Protein AF-A0A061S3Y1-F1 (afdb_monomer)

Foldseek 3Di:
DVLLVQLVVLADFQVRLFHDQVSLQRSLVSLVVLQVVVVPDPPDDLLSNLSSVLSNQQGDPGDPGSHPLVSLVSSLVSLVVSCVVVVVPDLVSLLVNLRSLQSNQQDPQGGDQADPVLFGDPSLLSSLVSLVVQQVVDPPPAGDLSSLLSLQVSQLPGQLPDPDRGRHLVSSQVSLVSLCVRCPPPLLLVSLQSSLSSCVSNVVNVVNVVSLVSSLVSCVVCVVVVHHRPDPPVSDPPCVVVPPPDDDDPPDDDDDPDPPDCVPVDPDDPDPDDPDDDDDDDDDDDDDDDDDDDDDDDDDDDDDDDDDDDDDDDDDDDDDDDDDDDDDD

Mean predicted aligned error: 14.97 Å

Radius of gyration: 25.42 Å; Cα contacts (8 Å, |Δi|>4): 369; chains: 1; bounding box: 79×67×62 Å

Solvent-accessible surface area (backbone atoms only — not comparable to full-atom values): 19715 Å² total; per-residue (Å²): 100,73,39,38,52,52,16,55,72,43,42,57,44,90,92,44,56,63,38,59,58,72,38,39,47,52,12,32,54,25,11,46,51,26,37,56,53,54,76,75,46,84,90,68,49,72,65,62,48,37,57,29,53,20,49,46,39,42,40,56,94,74,63,89,52,47,63,57,59,72,24,38,51,50,21,29,52,40,32,50,59,41,30,56,76,48,75,67,66,52,52,70,51,37,41,53,30,23,50,34,39,51,52,71,36,50,57,101,91,43,77,58,50,52,42,98,86,63,33,44,30,72,50,45,50,54,21,48,54,37,29,51,53,38,53,75,61,38,61,95,85,42,63,49,64,69,34,28,54,50,43,26,66,66,6,42,84,32,52,40,84,36,78,55,98,38,40,8,9,46,62,12,47,60,29,28,51,48,43,67,70,70,42,70,92,57,76,45,30,62,63,44,22,50,34,21,56,23,26,51,53,56,69,40,50,71,61,16,51,54,25,20,52,52,13,46,53,33,33,51,54,31,47,75,71,76,43,85,51,93,40,76,74,74,36,47,72,70,70,74,81,72,59,82,79,64,81,92,86,78,94,78,85,77,84,75,77,70,85,75,58,74,86,74,60,70,76,81,70,90,82,83,74,83,82,84,76,81,79,82,83,79,76,90,78,83,92,83,90,85,88,78,87,81,85,87,85,90,87,89,87,82,79,88,79,84,81,79,86,78,84,78,83,84,80,83,82,81,82,84,82,81,79,84,84,85,78,90,129

Structure (mmCIF, N/CA/C/O backbone):
data_AF-A0A061S3Y1-F1
#
_entry.id   AF-A0A061S3Y1-F1
#
loop_
_atom_site.group_PDB
_atom_site.id
_atom_site.type_symbol
_atom_site.label_atom_id
_atom_site.label_alt_id
_atom_site.label_comp_id
_atom_site.label_asym_id
_atom_site.label_entity_id
_atom_site.label_seq_id
_atom_site.pdbx_PDB_ins_code
_atom_site.Cartn_x
_atom_site.Cartn_y
_atom_site.Cartn_z
_atom_site.occupancy
_atom_site.B_iso_or_equiv
_atom_site.auth_seq_id
_atom_site.auth_comp_id
_atom_site.auth_asym_id
_atom_site.auth_atom_id
_atom_site.pdbx_PDB_model_num
ATOM 1 N N . MET A 1 1 ? -15.200 5.833 9.788 1.00 95.88 1 MET A N 1
ATOM 2 C CA . MET A 1 1 ? -14.610 5.525 8.467 1.00 95.88 1 MET A CA 1
ATOM 3 C C . MET A 1 1 ? -14.322 6.748 7.596 1.00 95.88 1 MET A C 1
ATOM 5 O O . MET A 1 1 ? -13.193 6.847 7.150 1.00 95.88 1 MET A O 1
ATOM 9 N N . CYS A 1 2 ? -15.218 7.726 7.394 1.00 97.38 2 CYS A N 1
ATOM 10 C CA . CYS A 1 2 ? -14.884 8.905 6.558 1.00 97.38 2 CYS A CA 1
ATOM 11 C C . CYS A 1 2 ? -13.619 9.655 7.026 1.00 97.38 2 CYS A C 1
ATOM 13 O O . CYS A 1 2 ? -12.712 9.898 6.238 1.00 97.38 2 CYS A O 1
ATOM 15 N N . TYR A 1 3 ? -13.508 9.930 8.331 1.00 98.38 3 TYR A N 1
ATOM 16 C CA . TYR A 1 3 ? -12.294 10.509 8.921 1.00 98.38 3 TYR A CA 1
ATOM 17 C C . TYR A 1 3 ? -11.055 9.612 8.787 1.00 98.38 3 TYR A C 1
ATOM 19 O O . TYR A 1 3 ? -9.954 10.117 8.604 1.00 98.38 3 TYR A O 1
ATOM 27 N N . TRP A 1 4 ? -11.226 8.288 8.822 1.00 98.38 4 TRP A N 1
ATOM 28 C CA . TRP A 1 4 ? -10.138 7.343 8.557 1.00 98.38 4 TRP A CA 1
ATOM 29 C C . TRP A 1 4 ? -9.650 7.458 7.106 1.00 98.38 4 TRP A C 1
ATOM 31 O O . TRP A 1 4 ? -8.448 7.520 6.876 1.00 98.38 4 TRP A O 1
ATOM 41 N N . GLY A 1 5 ? -10.566 7.592 6.139 1.00 97.88 5 GLY A N 1
ATOM 42 C CA . GLY A 1 5 ? -10.224 7.788 4.727 1.00 97.88 5 GLY A CA 1
ATOM 43 C C . GLY A 1 5 ? -9.492 9.108 4.478 1.00 97.88 5 GLY A C 1
ATOM 44 O O . GLY A 1 5 ? -8.492 9.130 3.767 1.00 97.88 5 GLY A O 1
ATOM 45 N N . LEU A 1 6 ? -9.923 10.196 5.131 1.00 97.88 6 LEU A N 1
ATOM 46 C CA . LEU A 1 6 ? -9.188 11.467 5.116 1.00 97.88 6 LEU A CA 1
ATOM 47 C C . LEU A 1 6 ? -7.784 11.305 5.708 1.00 97.88 6 LEU A C 1
ATOM 49 O O . LEU A 1 6 ? -6.814 11.777 5.125 1.00 97.88 6 LEU A O 1
ATOM 53 N N . ALA A 1 7 ? -7.661 10.619 6.845 1.00 97.88 7 ALA A N 1
ATOM 54 C CA . ALA A 1 7 ? -6.364 10.359 7.450 1.00 97.88 7 ALA A CA 1
ATOM 55 C C . ALA A 1 7 ? -5.446 9.565 6.509 1.00 97.88 7 ALA A C 1
ATOM 57 O O . ALA A 1 7 ? -4.285 9.929 6.361 1.00 97.88 7 ALA A O 1
ATOM 58 N N . TYR A 1 8 ? -5.959 8.528 5.844 1.00 96.50 8 TYR A N 1
ATOM 59 C CA . TYR A 1 8 ? -5.204 7.727 4.880 1.00 96.50 8 TYR A CA 1
ATOM 60 C C . TYR A 1 8 ? -4.745 8.564 3.672 1.00 96.50 8 TYR A C 1
ATOM 62 O O . TYR A 1 8 ? -3.561 8.568 3.349 1.00 96.50 8 TYR A O 1
ATOM 70 N N . ALA A 1 9 ? -5.644 9.341 3.055 1.00 94.06 9 ALA A N 1
ATOM 71 C CA . ALA A 1 9 ? -5.358 10.113 1.840 1.00 94.06 9 ALA A CA 1
ATOM 72 C C . ALA A 1 9 ? -4.275 11.196 2.018 1.00 94.06 9 ALA A C 1
ATOM 74 O O . ALA A 1 9 ? -3.529 11.5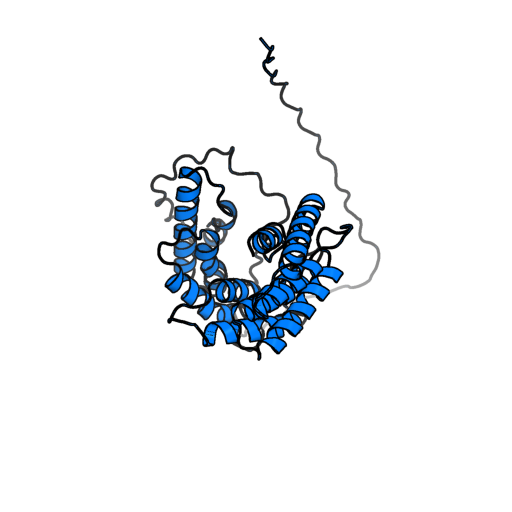00 1.085 1.00 94.06 9 ALA A O 1
ATOM 75 N N . TRP A 1 10 ? -4.179 11.787 3.212 1.00 94.31 10 TRP A N 1
ATOM 76 C CA . TRP A 1 10 ? -3.159 12.794 3.530 1.00 94.31 10 TRP A CA 1
ATOM 77 C C . TRP A 1 10 ? -1.825 12.190 3.989 1.00 94.31 10 TRP A C 1
ATOM 79 O O . TRP A 1 10 ? -0.798 12.874 3.959 1.00 94.31 10 TRP A O 1
ATOM 89 N N . GLY A 1 11 ? -1.822 10.915 4.383 1.00 91.50 11 GLY A N 1
ATOM 90 C CA . GLY A 1 11 ? -0.621 10.184 4.762 1.00 91.50 11 GLY A CA 1
ATOM 91 C C . GLY A 1 11 ? 0.286 9.857 3.578 1.00 91.50 11 GLY A C 1
ATOM 92 O O . GLY A 1 11 ? -0.118 9.963 2.416 1.00 91.50 11 GLY A O 1
ATOM 93 N N . PRO A 1 12 ? 1.538 9.463 3.840 1.00 88.62 12 PRO A N 1
ATOM 94 C CA . PRO A 1 12 ? 2.392 8.954 2.785 1.00 88.62 12 PRO A CA 1
ATOM 95 C C . PRO A 1 12 ? 2.003 7.549 2.383 1.00 88.62 12 PRO A C 1
ATOM 97 O O . PRO A 1 12 ? 1.531 6.751 3.189 1.00 88.62 12 PRO A O 1
ATOM 100 N N . PHE A 1 13 ? 2.292 7.270 1.127 1.00 88.12 13 PHE A N 1
ATOM 101 C CA . PHE A 1 13 ? 2.111 5.997 0.458 1.00 88.12 13 PHE A CA 1
ATOM 102 C C . PHE A 1 13 ? 3.286 5.803 -0.502 1.00 88.12 13 PHE A C 1
ATOM 104 O O . PHE A 1 13 ? 4.079 6.728 -0.697 1.00 88.12 13 PHE A O 1
ATOM 111 N N . LEU A 1 14 ? 3.358 4.637 -1.138 1.00 87.69 14 LEU A N 1
ATOM 112 C CA . LEU A 1 14 ? 4.487 4.201 -1.963 1.00 87.69 14 LEU A CA 1
ATOM 113 C C . LEU A 1 14 ? 5.029 5.256 -2.942 1.00 87.69 14 LEU A C 1
ATOM 115 O O . LEU A 1 14 ? 6.234 5.435 -3.077 1.00 87.69 14 LEU A O 1
ATOM 119 N N . ASN A 1 15 ? 4.153 6.030 -3.580 1.00 84.06 15 ASN A N 1
ATOM 120 C CA . ASN A 1 15 ? 4.591 7.012 -4.571 1.00 84.06 15 ASN A CA 1
ATOM 121 C C . ASN A 1 15 ? 4.806 8.431 -4.020 1.00 84.06 15 ASN A C 1
ATOM 123 O O . ASN A 1 15 ? 5.299 9.312 -4.724 1.00 84.06 15 ASN A O 1
ATOM 127 N N . ALA A 1 16 ? 4.447 8.666 -2.759 1.00 86.81 16 ALA A N 1
ATOM 128 C CA . ALA A 1 16 ? 4.640 9.930 -2.059 1.00 86.81 16 ALA A CA 1
ATOM 129 C C . ALA A 1 16 ? 5.014 9.669 -0.593 1.00 86.81 16 ALA A C 1
ATOM 131 O O . ALA A 1 16 ? 4.309 10.089 0.328 1.00 86.81 16 ALA A O 1
ATOM 132 N N . ALA A 1 17 ? 6.131 8.963 -0.396 1.00 86.44 17 ALA A N 1
ATOM 133 C CA . ALA A 1 17 ? 6.620 8.517 0.910 1.00 86.44 17 ALA A CA 1
ATOM 134 C C . ALA A 1 17 ? 6.907 9.666 1.892 1.00 86.44 17 ALA A C 1
ATOM 136 O O . ALA A 1 17 ? 6.822 9.501 3.107 1.00 86.44 17 ALA A O 1
ATOM 137 N N . ARG A 1 18 ? 7.241 10.842 1.352 1.00 89.06 18 ARG A N 1
ATOM 138 C CA . ARG A 1 18 ? 7.552 12.055 2.107 1.00 89.06 18 ARG A CA 1
ATOM 139 C C . ARG A 1 18 ? 6.349 12.983 2.119 1.00 89.06 18 ARG A C 1
ATOM 141 O O . ARG A 1 18 ? 5.839 13.347 1.055 1.00 89.06 18 ARG A O 1
ATOM 148 N N . LYS A 1 19 ? 5.935 13.427 3.306 1.00 90.50 19 LYS A N 1
ATOM 149 C CA . LYS A 1 19 ? 4.854 14.409 3.462 1.00 90.50 19 LYS A CA 1
ATOM 150 C C . LYS A 1 19 ? 5.316 15.627 4.262 1.00 90.50 19 LYS A C 1
ATOM 152 O O . LYS A 1 19 ? 5.984 15.474 5.282 1.00 90.50 19 LYS A O 1
ATOM 157 N N . PRO A 1 20 ? 4.949 16.852 3.842 1.00 93.44 20 PRO A N 1
ATOM 158 C CA . PRO A 1 20 ? 5.170 18.049 4.645 1.00 93.44 20 PRO A CA 1
ATOM 159 C C . PRO A 1 20 ? 4.552 17.923 6.043 1.00 93.44 20 PRO A C 1
ATOM 161 O O . PRO A 1 20 ? 3.468 17.359 6.192 1.00 93.44 20 PRO A O 1
ATOM 164 N N . LYS A 1 21 ? 5.168 18.560 7.050 1.00 94.81 21 LYS A N 1
ATOM 165 C CA . LYS A 1 21 ? 4.657 18.590 8.438 1.00 94.81 21 LYS A CA 1
ATOM 166 C C . LYS A 1 21 ? 3.161 18.929 8.515 1.00 94.81 21 LYS A C 1
ATOM 168 O O . LYS A 1 21 ? 2.424 18.278 9.246 1.00 94.81 21 LYS A O 1
ATOM 173 N N . LYS A 1 22 ? 2.698 19.915 7.736 1.00 95.69 22 LYS A N 1
ATOM 174 C CA . LYS A 1 22 ? 1.281 20.322 7.703 1.00 95.69 22 LYS A CA 1
ATOM 175 C C . LYS A 1 22 ? 0.326 19.190 7.289 1.00 95.69 22 LYS A C 1
ATOM 177 O O . LYS A 1 22 ? -0.760 19.090 7.853 1.00 95.69 22 LYS A O 1
ATOM 182 N N . ASP A 1 23 ? 0.740 18.334 6.359 1.00 95.44 23 ASP A N 1
ATOM 183 C CA . ASP A 1 23 ? -0.085 17.252 5.819 1.00 95.44 23 ASP A CA 1
ATOM 184 C C . ASP A 1 23 ? -0.142 16.102 6.830 1.00 95.44 23 ASP A C 1
ATOM 186 O O . ASP A 1 23 ? -1.219 15.582 7.111 1.00 95.44 23 ASP A O 1
ATOM 190 N N . LEU A 1 24 ? 0.991 15.788 7.474 1.00 95.69 24 LEU A N 1
ATOM 191 C CA . LEU A 1 24 ? 1.063 14.814 8.570 1.00 95.69 24 LEU A CA 1
ATOM 192 C C . LEU A 1 24 ? 0.194 15.228 9.769 1.00 95.69 24 LEU A C 1
ATOM 194 O O . LEU A 1 24 ? -0.531 14.403 10.322 1.00 95.69 24 LEU A O 1
ATOM 198 N N . LEU A 1 25 ? 0.206 16.513 10.142 1.00 96.75 25 LEU A N 1
ATOM 199 C CA . LEU A 1 25 ? -0.658 17.042 11.204 1.00 96.75 25 LEU A CA 1
ATOM 200 C C . LEU A 1 25 ? -2.145 16.965 10.828 1.00 96.75 25 LEU A C 1
ATOM 202 O O . LEU A 1 25 ? -2.982 16.623 11.668 1.00 96.75 25 LEU A O 1
ATOM 206 N N . TYR A 1 26 ? -2.490 17.247 9.568 1.00 97.50 26 TYR A N 1
ATOM 207 C CA . TYR A 1 26 ? -3.863 17.109 9.085 1.00 97.50 26 TYR A CA 1
ATOM 208 C C . TYR A 1 26 ? -4.315 15.642 9.088 1.00 97.50 26 TYR A C 1
ATOM 210 O O . TYR A 1 26 ? -5.415 15.334 9.556 1.00 97.50 26 TYR A O 1
ATOM 218 N N . ALA A 1 27 ? -3.457 14.723 8.642 1.00 97.44 27 ALA A N 1
ATOM 219 C CA . ALA A 1 27 ? -3.713 13.289 8.685 1.00 97.44 27 ALA A CA 1
ATOM 220 C C . ALA A 1 27 ? 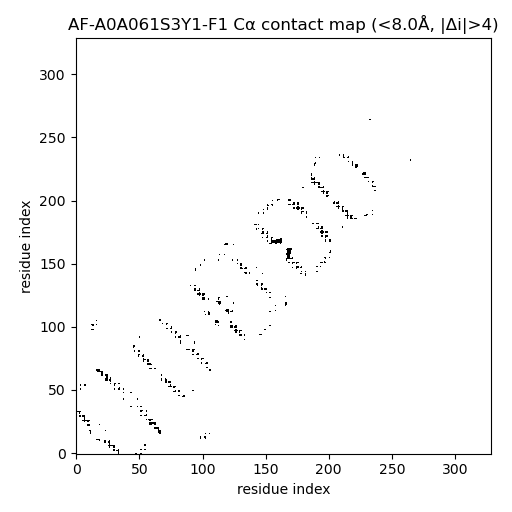-3.934 12.803 10.128 1.00 97.44 27 ALA A C 1
ATOM 222 O O . ALA A 1 27 ? -4.953 12.168 10.414 1.00 97.44 27 ALA A O 1
ATOM 223 N N . ARG A 1 28 ? -3.064 13.208 11.068 1.00 97.88 28 ARG A N 1
ATOM 224 C CA . ARG A 1 28 ? -3.210 12.913 12.502 1.00 97.88 28 ARG A CA 1
ATOM 225 C C . ARG A 1 28 ? -4.531 13.417 13.065 1.00 97.88 28 ARG A C 1
ATOM 227 O O . ARG A 1 28 ? -5.232 12.655 13.725 1.00 97.88 28 ARG A O 1
ATOM 234 N N 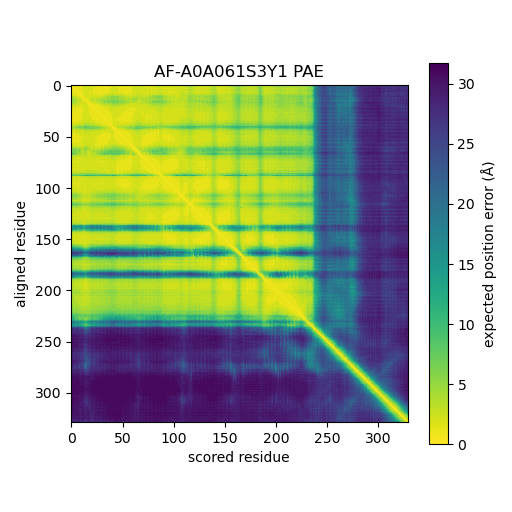. LYS A 1 29 ? -4.894 14.678 12.807 1.00 98.38 29 LYS A N 1
ATOM 235 C CA . LYS A 1 29 ? -6.156 15.260 13.293 1.00 98.38 29 LYS A CA 1
ATOM 236 C C . LYS A 1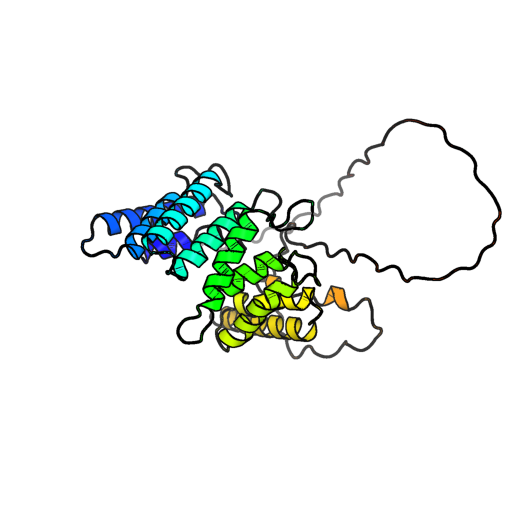 29 ? -7.351 14.387 12.899 1.00 98.38 29 LYS A C 1
ATOM 238 O O . LYS A 1 29 ? -8.204 14.095 13.734 1.00 98.38 29 LYS A O 1
ATOM 243 N N . ASN A 1 30 ? -7.397 13.947 11.643 1.00 98.62 30 ASN A N 1
ATOM 244 C CA . ASN A 1 30 ? -8.473 13.093 11.147 1.00 98.62 30 ASN A CA 1
ATOM 245 C C . ASN A 1 30 ? -8.407 11.670 11.732 1.00 98.62 30 ASN A C 1
ATOM 247 O O . ASN A 1 30 ? -9.446 11.116 12.088 1.00 98.62 30 ASN A O 1
ATOM 251 N N . ALA A 1 31 ? -7.211 11.102 11.918 1.00 98.50 31 ALA A N 1
ATOM 252 C CA . ALA A 1 31 ? -7.039 9.802 12.569 1.00 98.50 31 ALA A CA 1
ATOM 253 C C . ALA A 1 31 ? -7.560 9.816 14.017 1.00 98.50 31 ALA A C 1
ATOM 255 O O . ALA A 1 31 ? -8.312 8.932 14.428 1.00 98.50 31 ALA A O 1
ATOM 256 N N . MET A 1 32 ? -7.235 10.870 14.772 1.00 98.50 32 MET A N 1
ATOM 257 C CA . MET A 1 32 ? -7.708 11.054 16.145 1.00 98.50 32 MET A CA 1
ATOM 258 C C . MET A 1 32 ? -9.216 11.308 16.208 1.00 98.50 32 MET A C 1
ATOM 260 O O . MET A 1 32 ? -9.884 10.778 17.093 1.00 98.50 32 MET A O 1
ATOM 264 N N . GLN A 1 33 ? -9.781 12.040 15.241 1.00 98.56 33 GLN A N 1
ATOM 265 C CA . GLN A 1 33 ? -11.232 12.213 15.142 1.00 98.56 33 GLN A CA 1
ATOM 266 C C . GLN A 1 33 ? -11.947 10.884 14.862 1.00 98.56 33 GLN A C 1
ATOM 268 O O . GLN A 1 33 ? -12.984 10.603 15.463 1.00 98.56 33 GLN A O 1
ATOM 273 N N . ALA A 1 34 ? -11.395 10.041 13.983 1.00 98.44 34 ALA A N 1
ATOM 274 C CA . ALA A 1 34 ? -11.929 8.704 13.740 1.00 98.44 34 ALA A CA 1
ATOM 275 C C . ALA A 1 34 ? -11.918 7.863 15.026 1.00 98.44 34 ALA A C 1
ATOM 277 O O . ALA A 1 34 ? -12.934 7.250 15.353 1.00 98.44 34 ALA A O 1
ATOM 278 N N . LYS A 1 35 ? -10.808 7.897 15.777 1.00 98.44 35 LYS A N 1
ATOM 279 C CA . LYS A 1 35 ? -10.665 7.197 17.059 1.00 98.44 35 LYS A CA 1
ATOM 280 C C . LYS A 1 35 ? -11.666 7.675 18.103 1.00 98.44 35 LYS A C 1
ATOM 282 O O . LYS A 1 35 ? -12.350 6.857 18.703 1.00 98.44 35 LYS A O 1
ATOM 287 N N . TYR A 1 36 ? -11.824 8.985 18.264 1.00 98.19 36 TYR A N 1
ATOM 288 C CA . TYR A 1 36 ? -12.825 9.537 19.175 1.00 98.19 36 TYR A CA 1
ATOM 289 C C . TYR A 1 36 ? -14.238 9.030 18.847 1.00 98.19 36 TYR A C 1
ATOM 291 O O . TYR A 1 36 ? -14.961 8.586 19.737 1.00 98.19 36 TYR A O 1
ATOM 299 N N . LEU A 1 37 ? -14.627 9.042 17.570 1.00 97.31 37 LEU A N 1
ATOM 300 C CA . LEU A 1 37 ? -15.956 8.587 17.156 1.00 97.31 37 LEU A CA 1
ATOM 301 C C . LEU A 1 37 ? -16.155 7.084 17.368 1.00 97.31 37 LEU A C 1
ATOM 303 O O . LEU A 1 37 ? -17.236 6.675 17.782 1.00 97.31 37 LEU A O 1
ATOM 307 N N . VAL A 1 38 ? -15.134 6.266 17.094 1.00 96.50 38 VAL A N 1
ATOM 308 C CA . VAL A 1 38 ? -15.242 4.811 17.254 1.00 96.50 38 VAL A CA 1
ATOM 309 C C . VAL A 1 38 ? -15.336 4.409 18.726 1.00 96.50 38 VAL A C 1
ATOM 311 O O . VAL A 1 38 ? -16.111 3.522 19.062 1.00 96.50 38 VAL A O 1
ATOM 314 N N . SER A 1 39 ? -14.626 5.111 19.616 1.00 95.50 39 SER A N 1
ATOM 315 C CA . SER A 1 39 ? -14.665 4.869 21.064 1.00 95.50 39 SER A CA 1
ATOM 316 C C . SER A 1 39 ? -16.000 5.234 21.718 1.00 95.50 39 SER A C 1
ATOM 318 O O . SER A 1 39 ? -16.310 4.712 22.783 1.00 95.50 39 SER A O 1
ATOM 320 N N . ASN A 1 40 ? -16.792 6.113 21.099 1.00 94.81 40 ASN A N 1
ATOM 321 C CA . ASN A 1 40 ? -18.090 6.558 21.621 1.00 94.81 40 ASN A CA 1
ATOM 322 C C . ASN A 1 40 ? -19.287 5.891 20.922 1.00 94.81 40 ASN A C 1
ATOM 324 O O . ASN A 1 40 ? -20.431 6.292 21.136 1.00 94.81 40 ASN A O 1
ATOM 328 N N . ARG A 1 41 ? -19.044 4.894 20.065 1.00 94.62 41 ARG A N 1
ATOM 329 C CA . ARG A 1 41 ? -20.087 4.211 19.298 1.00 94.62 41 ARG A CA 1
ATOM 330 C C . ARG A 1 41 ? -20.236 2.766 19.759 1.00 94.62 41 ARG A C 1
ATOM 332 O O . ARG A 1 41 ? -19.257 2.046 19.911 1.00 94.62 41 ARG A O 1
ATOM 339 N N . THR A 1 42 ? -21.476 2.322 19.928 1.00 94.00 42 THR A N 1
ATOM 340 C CA . THR A 1 42 ? -21.802 0.911 20.163 1.00 94.00 42 THR A CA 1
ATOM 341 C C . THR A 1 42 ? -21.956 0.159 18.837 1.00 94.00 42 THR A C 1
ATOM 343 O O . THR A 1 42 ? -22.303 0.749 17.812 1.00 94.00 42 THR A O 1
ATOM 346 N N . GLY A 1 43 ? -21.688 -1.151 18.842 1.00 94.12 43 GLY A N 1
ATOM 347 C CA . GLY A 1 43 ? -21.872 -2.012 17.665 1.00 94.12 43 GLY A CA 1
ATOM 348 C C . GLY A 1 43 ? -20.830 -1.834 16.555 1.00 94.12 43 GLY A C 1
ATOM 349 O O . GLY A 1 43 ? -21.110 -2.162 15.407 1.00 94.12 43 GLY A O 1
ATOM 350 N N . VAL A 1 44 ? -19.649 -1.298 16.870 1.00 95.94 44 VAL A N 1
ATOM 351 C CA . VAL A 1 44 ? -18.530 -1.232 15.919 1.00 95.94 44 VAL A CA 1
ATOM 352 C C . VAL A 1 44 ? -17.940 -2.630 15.734 1.00 95.94 44 VAL A C 1
ATOM 354 O O . VAL A 1 44 ? -17.680 -3.325 16.716 1.00 95.94 44 VAL A O 1
ATOM 357 N N . SER A 1 45 ? -17.705 -3.033 14.485 1.00 96.00 45 SER A N 1
ATOM 358 C CA . SER A 1 45 ? -17.040 -4.306 14.190 1.00 96.00 45 SER A CA 1
ATOM 359 C C . SER A 1 45 ? -15.570 -4.319 14.640 1.00 96.00 45 SER A C 1
ATOM 361 O O . SER A 1 45 ? -14.915 -3.277 14.721 1.00 96.00 45 SER A O 1
ATOM 363 N N . VAL A 1 46 ? -15.015 -5.515 14.871 1.00 96.25 46 VAL A N 1
ATOM 364 C CA . VAL A 1 46 ? -13.584 -5.694 15.199 1.00 96.25 46 VAL A CA 1
ATOM 365 C C . VAL A 1 46 ? -12.692 -5.064 14.123 1.00 96.25 46 VAL A C 1
ATOM 367 O O . VAL A 1 46 ? -11.753 -4.343 14.456 1.00 96.25 46 VAL A O 1
ATOM 370 N N . LYS A 1 47 ? -13.038 -5.260 12.842 1.00 97.06 47 LYS A N 1
ATOM 371 C CA . LYS A 1 47 ? -12.326 -4.680 11.694 1.00 97.06 47 LYS A CA 1
ATOM 372 C C . LYS A 1 47 ? -12.331 -3.152 11.726 1.00 97.06 47 LYS A C 1
ATOM 374 O O . LYS A 1 47 ? -11.273 -2.539 11.642 1.00 97.06 47 LYS A O 1
ATOM 379 N N . GLU A 1 48 ? -13.499 -2.521 11.854 1.00 97.31 48 GLU A N 1
ATOM 380 C CA . GLU A 1 48 ? -13.594 -1.054 11.856 1.00 97.31 48 GLU A CA 1
ATOM 381 C C . GLU A 1 48 ? -12.862 -0.432 13.044 1.00 97.31 48 GLU A C 1
ATOM 383 O O . GLU A 1 48 ? -12.155 0.563 12.872 1.00 97.31 48 GLU A O 1
ATOM 388 N N . PHE A 1 49 ? -13.015 -1.012 14.239 1.00 97.62 49 PHE A N 1
ATOM 389 C CA . PHE A 1 49 ? -12.303 -0.542 15.421 1.00 97.62 49 PHE A CA 1
ATOM 390 C C . PHE A 1 49 ? -10.792 -0.668 15.229 1.00 97.62 49 PHE A C 1
ATOM 392 O O . PHE A 1 49 ? -10.074 0.308 15.433 1.00 97.62 49 PHE A O 1
ATOM 399 N N . GLY A 1 50 ? -10.324 -1.836 14.784 1.00 98.12 50 GLY A N 1
ATOM 400 C CA . GLY A 1 50 ? -8.912 -2.097 14.534 1.00 98.12 50 GLY A CA 1
ATOM 401 C C . GLY A 1 50 ? -8.309 -1.142 13.512 1.00 98.12 50 GLY A C 1
ATOM 402 O O . GLY A 1 50 ? -7.325 -0.480 13.810 1.00 98.12 50 GLY A O 1
ATOM 403 N N . LEU A 1 51 ? -8.938 -0.982 12.341 1.00 98.56 51 LEU A N 1
ATOM 404 C CA . LEU A 1 51 ? -8.453 -0.076 11.293 1.00 98.56 51 LEU A CA 1
ATOM 405 C C . LEU A 1 51 ? -8.322 1.369 11.790 1.00 98.56 51 LEU A C 1
ATOM 407 O O . LEU A 1 51 ? -7.367 2.070 11.438 1.00 98.56 51 LEU A O 1
ATOM 411 N N . VAL A 1 52 ? -9.285 1.827 12.593 1.00 98.56 52 VAL A N 1
ATOM 412 C CA . VAL A 1 52 ? -9.260 3.159 13.207 1.00 98.56 52 VAL A CA 1
ATOM 413 C C . VAL A 1 52 ? -8.179 3.264 14.280 1.00 98.56 52 VAL A C 1
ATOM 415 O O . VAL A 1 52 ? -7.481 4.280 14.332 1.00 98.56 52 VAL A O 1
ATOM 418 N N . ASP A 1 53 ? -8.018 2.236 15.110 1.00 98.19 53 ASP A N 1
ATOM 419 C CA . ASP A 1 53 ? -6.997 2.214 16.150 1.00 98.19 53 ASP A CA 1
ATOM 420 C C . ASP A 1 53 ? -5.588 2.235 15.546 1.00 98.19 53 ASP A C 1
ATOM 422 O O . ASP A 1 53 ? -4.816 3.135 15.886 1.00 98.19 53 ASP A O 1
ATOM 426 N N . SER A 1 54 ? -5.295 1.371 14.568 1.00 98.44 54 SER A N 1
ATOM 427 C CA . SER A 1 54 ? -4.016 1.362 13.848 1.00 98.44 54 SER A CA 1
ATOM 428 C C . SER A 1 54 ? -3.747 2.722 13.199 1.00 98.44 54 SER A C 1
ATOM 430 O O . SER A 1 54 ? -2.687 3.317 13.389 1.00 98.44 54 SER A O 1
ATOM 432 N N . MET A 1 55 ? -4.730 3.299 12.496 1.00 98.31 55 MET A N 1
ATOM 433 C CA . MET A 1 55 ? -4.572 4.612 11.854 1.00 98.31 55 MET A CA 1
ATOM 434 C C . MET A 1 55 ? -4.237 5.729 12.855 1.00 98.31 55 MET A C 1
ATOM 436 O O . MET A 1 55 ? -3.472 6.636 12.531 1.00 98.31 55 MET A O 1
ATOM 440 N N . SER A 1 56 ? -4.754 5.658 14.088 1.00 97.69 56 SER A N 1
ATOM 441 C CA . SER A 1 56 ? -4.419 6.621 15.149 1.00 97.69 56 SER A CA 1
ATOM 442 C C . SER A 1 56 ? -2.944 6.591 15.566 1.00 97.69 56 SER A C 1
ATOM 444 O O . SER A 1 56 ? -2.442 7.574 16.111 1.00 97.69 56 SER A O 1
ATOM 446 N N . LYS A 1 57 ? -2.247 5.482 15.294 1.00 97.56 57 LYS A N 1
ATOM 447 C CA . LYS A 1 57 ? -0.824 5.291 15.593 1.00 97.56 57 LYS A CA 1
ATOM 448 C C . LYS A 1 57 ? 0.107 5.729 14.470 1.00 97.56 57 LYS A C 1
ATOM 450 O O . LYS A 1 57 ? 1.268 6.004 14.741 1.00 97.56 57 LYS A O 1
ATOM 455 N N . ARG A 1 58 ? -0.401 5.841 13.239 1.00 96.62 58 ARG A N 1
ATOM 456 C CA . ARG A 1 58 ? 0.396 6.086 12.025 1.00 96.62 58 ARG A CA 1
ATOM 457 C C . ARG A 1 58 ? 1.117 7.430 11.997 1.00 96.62 58 ARG A C 1
ATOM 459 O O . ARG A 1 58 ? 2.117 7.547 11.299 1.00 96.62 58 ARG A O 1
ATOM 466 N N . TYR A 1 59 ? 0.638 8.438 12.724 1.00 96.25 59 TYR A N 1
ATOM 467 C CA . TYR A 1 59 ? 1.152 9.807 12.615 1.00 96.25 59 TYR A CA 1
ATOM 468 C C . TYR A 1 59 ? 1.701 10.343 13.942 1.00 96.25 59 TYR A C 1
ATOM 470 O O . TYR A 1 59 ? 1.005 10.250 14.961 1.00 96.25 59 TYR A O 1
ATOM 478 N N . PRO A 1 60 ? 2.889 10.978 13.942 1.00 93.94 60 PRO A N 1
ATOM 479 C CA . PRO A 1 60 ? 3.483 11.543 15.149 1.00 93.94 60 PRO A CA 1
ATOM 480 C C . PRO A 1 60 ? 2.719 12.787 15.595 1.00 93.94 60 PRO A C 1
ATOM 482 O O . PRO A 1 60 ? 2.143 13.506 14.778 1.00 93.94 60 PRO A O 1
ATOM 485 N N . GLU A 1 61 ? 2.729 13.054 16.899 1.00 93.69 61 GLU A N 1
ATOM 486 C CA . GLU A 1 61 ? 2.128 14.268 17.459 1.00 93.69 61 GLU A CA 1
ATOM 487 C C . GLU A 1 61 ? 2.827 15.530 16.978 1.00 93.69 61 GLU A C 1
ATOM 489 O O . GLU A 1 61 ? 2.177 16.446 16.484 1.00 93.69 61 GLU A O 1
ATOM 494 N N . GLU A 1 62 ? 4.156 15.507 17.016 1.00 93.44 62 GLU A N 1
ATOM 495 C CA . GLU A 1 62 ? 5.007 16.560 16.491 1.00 93.44 62 GLU A CA 1
ATOM 496 C C . GLU A 1 62 ? 5.946 15.976 15.431 1.00 93.44 62 GLU A C 1
ATOM 498 O O . GLU A 1 62 ? 6.995 15.426 15.769 1.00 93.44 62 GLU A O 1
ATOM 503 N N . PRO A 1 63 ? 5.593 16.065 14.134 1.00 90.38 63 PRO A N 1
ATOM 504 C CA . PRO A 1 63 ? 6.467 15.594 13.070 1.00 90.38 63 PRO A CA 1
ATOM 505 C C . PRO A 1 63 ? 7.793 16.371 13.054 1.00 90.38 63 PRO A C 1
ATOM 507 O O . PRO A 1 63 ? 7.808 17.586 12.831 1.00 90.38 63 PRO A O 1
ATOM 510 N N . THR A 1 64 ? 8.899 15.657 13.264 1.00 89.38 64 THR A N 1
ATOM 511 C CA . THR A 1 64 ? 10.285 16.151 13.138 1.00 89.38 64 THR A CA 1
ATOM 512 C C . THR A 1 64 ? 10.957 15.704 11.834 1.00 89.38 64 THR A C 1
ATOM 514 O O . THR A 1 64 ? 12.008 16.228 11.475 1.00 89.38 64 THR A O 1
ATOM 517 N N . SER A 1 65 ? 10.330 14.773 11.110 1.00 86.88 65 SER A N 1
ATOM 518 C CA . SER A 1 65 ? 10.768 14.196 9.835 1.00 86.88 65 SER A CA 1
ATOM 519 C C . SER A 1 65 ? 9.592 14.140 8.851 1.00 86.88 65 SER A C 1
ATOM 521 O O . SER A 1 65 ? 8.435 14.060 9.270 1.00 86.88 65 SER A O 1
ATOM 523 N N . ASP A 1 66 ? 9.881 14.169 7.547 1.00 82.81 66 ASP A N 1
ATOM 524 C CA . ASP A 1 66 ? 8.904 13.927 6.474 1.00 82.81 66 ASP A CA 1
ATOM 525 C C . ASP A 1 66 ? 8.599 12.428 6.267 1.00 82.81 66 ASP A C 1
ATOM 527 O O . ASP A 1 66 ? 7.631 12.097 5.577 1.00 82.81 66 ASP A O 1
ATOM 531 N N . ILE A 1 67 ? 9.376 11.549 6.917 1.00 85.12 67 ILE A N 1
ATOM 532 C CA . ILE A 1 67 ? 9.185 10.095 7.039 1.00 85.12 67 ILE A CA 1
ATOM 533 C C . ILE A 1 67 ? 9.278 9.716 8.538 1.00 85.12 67 ILE A C 1
ATOM 535 O O . ILE A 1 67 ? 10.369 9.445 9.049 1.00 85.12 67 ILE A O 1
ATOM 539 N N . PRO A 1 68 ? 8.167 9.746 9.295 1.00 85.31 68 PRO A N 1
ATOM 540 C CA . PRO A 1 68 ? 8.139 9.382 10.712 1.00 85.31 68 PRO A CA 1
ATOM 541 C C . PRO A 1 68 ? 8.132 7.856 10.918 1.00 85.31 68 PRO A C 1
ATOM 543 O O . PRO A 1 68 ? 7.093 7.232 11.133 1.00 85.31 68 PRO A O 1
ATOM 546 N N . TYR A 1 69 ? 9.328 7.266 10.859 1.00 89.75 69 TYR A N 1
ATOM 547 C CA . TYR A 1 69 ? 9.553 5.817 10.902 1.00 89.75 69 TYR A CA 1
ATOM 548 C C . TYR A 1 69 ? 8.938 5.126 12.132 1.00 89.75 69 TYR A C 1
ATOM 550 O O . TYR A 1 69 ? 8.224 4.140 11.979 1.00 89.75 69 TYR A O 1
ATOM 558 N N . GLU A 1 70 ? 9.129 5.676 13.337 1.00 92.38 70 GLU A N 1
ATOM 559 C CA . GLU A 1 70 ? 8.633 5.076 14.590 1.00 92.38 70 GLU A CA 1
ATOM 560 C C . GLU A 1 70 ? 7.109 4.869 14.582 1.00 92.38 70 GLU A C 1
ATOM 562 O O . GLU A 1 70 ? 6.609 3.800 14.929 1.00 92.38 70 GLU A O 1
ATOM 567 N N . THR A 1 71 ? 6.348 5.864 14.118 1.00 94.94 71 THR A N 1
ATOM 568 C CA . THR A 1 71 ? 4.885 5.754 14.029 1.00 94.94 71 THR A CA 1
ATOM 569 C C . THR A 1 71 ? 4.422 4.853 12.888 1.00 94.94 71 THR A C 1
ATOM 571 O O . THR A 1 71 ? 3.332 4.289 12.959 1.00 94.94 71 THR A O 1
ATOM 574 N N . TYR A 1 72 ? 5.239 4.669 11.846 1.00 93.31 72 TYR A N 1
ATOM 575 C CA . TYR A 1 72 ? 4.947 3.691 10.793 1.00 93.31 72 TYR A CA 1
ATOM 576 C C . TYR A 1 72 ? 5.190 2.266 11.258 1.00 93.31 72 TYR A C 1
ATOM 578 O O . TYR A 1 72 ? 4.400 1.397 10.904 1.00 93.31 72 TYR A O 1
ATOM 586 N N . GLN A 1 73 ? 6.203 2.034 12.095 1.00 96.31 73 GLN A N 1
ATOM 587 C CA . GLN A 1 73 ? 6.415 0.725 12.710 1.00 96.31 73 GLN A CA 1
ATOM 588 C C . GLN A 1 73 ? 5.262 0.374 13.648 1.00 96.31 73 GLN A C 1
ATOM 590 O O . GLN A 1 73 ? 4.752 -0.737 13.606 1.00 96.31 73 GLN A O 1
ATOM 595 N N . GLU A 1 74 ? 4.786 1.329 14.449 1.00 97.44 74 GLU A N 1
ATOM 596 C CA . GLU A 1 74 ? 3.628 1.084 15.312 1.00 97.44 74 GLU A CA 1
ATOM 597 C C . GLU A 1 74 ? 2.338 0.846 14.502 1.00 97.44 74 GLU A C 1
ATOM 599 O O . GLU A 1 74 ? 1.519 -0.003 14.858 1.00 97.44 74 GLU A O 1
ATOM 604 N N . TYR A 1 75 ? 2.145 1.564 13.391 1.00 98.00 75 TYR A N 1
ATOM 605 C CA . TYR A 1 75 ? 1.025 1.310 12.480 1.00 98.00 75 TYR A CA 1
ATOM 606 C C . TYR A 1 75 ? 1.081 -0.090 11.865 1.00 98.00 75 TYR A C 1
ATOM 608 O O . TYR A 1 75 ? 0.070 -0.784 11.831 1.00 98.00 75 TYR A O 1
ATOM 616 N N . GLU A 1 76 ? 2.258 -0.504 11.408 1.00 98.06 76 GLU A N 1
ATOM 617 C CA . GLU A 1 76 ? 2.498 -1.830 10.850 1.00 98.06 76 GLU A CA 1
ATOM 618 C C . GLU A 1 76 ? 2.218 -2.930 11.886 1.00 98.06 76 GLU A C 1
ATOM 620 O O . GLU A 1 76 ? 1.377 -3.791 11.635 1.00 98.06 76 GLU A O 1
ATOM 625 N N . ARG A 1 77 ? 2.778 -2.812 13.095 1.00 98.50 77 ARG A N 1
ATOM 626 C CA . ARG A 1 77 ? 2.538 -3.739 14.211 1.00 98.50 77 ARG A CA 1
ATOM 627 C C . ARG A 1 77 ? 1.059 -3.865 14.575 1.00 98.50 77 ARG A C 1
ATOM 629 O O . ARG A 1 77 ? 0.549 -4.960 14.771 1.00 98.50 77 ARG A O 1
ATOM 636 N N . THR A 1 78 ? 0.342 -2.745 14.652 1.00 98.50 78 THR A N 1
ATOM 637 C CA . THR A 1 78 ? -1.093 -2.767 14.992 1.00 98.50 78 THR A CA 1
ATOM 638 C C . THR A 1 78 ? -1.973 -3.312 13.869 1.00 98.50 78 THR A C 1
ATOM 640 O O . THR A 1 78 ? -3.078 -3.773 14.146 1.00 98.50 78 THR A O 1
ATOM 643 N N . LEU A 1 79 ? -1.532 -3.249 12.608 1.00 98.62 79 LEU A N 1
ATOM 644 C CA . LEU A 1 79 ? -2.201 -3.935 11.501 1.00 98.62 79 LEU A CA 1
ATOM 645 C C . LEU A 1 79 ? -1.938 -5.443 11.526 1.00 98.62 79 LEU A C 1
ATOM 647 O O . LEU A 1 79 ? -2.851 -6.202 11.217 1.00 98.62 79 LEU A O 1
ATOM 651 N N . GLU A 1 80 ? -0.734 -5.869 11.913 1.00 98.38 80 GLU A N 1
ATOM 652 C CA . GLU A 1 80 ? -0.396 -7.282 12.123 1.00 98.38 80 GLU A CA 1
ATOM 653 C C . GLU A 1 80 ? -1.264 -7.877 13.243 1.00 98.38 80 GLU A C 1
ATOM 655 O O . GLU A 1 80 ? -2.014 -8.820 12.999 1.00 98.38 80 GLU A O 1
ATOM 660 N N . ASP A 1 81 ? -1.322 -7.208 14.402 1.00 98.31 81 ASP A N 1
ATOM 661 C CA . ASP A 1 81 ? -2.212 -7.578 15.514 1.00 98.31 81 ASP A CA 1
ATOM 662 C C . ASP A 1 81 ? -3.697 -7.638 15.092 1.00 98.31 81 ASP A C 1
ATOM 664 O O . ASP A 1 81 ? -4.474 -8.446 15.606 1.00 98.31 81 ASP A O 1
ATOM 668 N N . LEU A 1 82 ? -4.136 -6.743 14.197 1.00 98.50 82 LEU A N 1
ATOM 669 C CA . LEU A 1 82 ? -5.509 -6.738 13.691 1.00 98.50 82 LEU A CA 1
ATOM 670 C C . LEU A 1 82 ? -5.768 -7.912 12.749 1.00 98.50 82 LEU A C 1
ATOM 672 O O . LEU A 1 82 ? -6.822 -8.535 12.851 1.00 98.50 82 LEU A O 1
ATOM 676 N N . LEU A 1 83 ? -4.842 -8.194 11.834 1.00 98.12 83 LEU A N 1
ATOM 677 C CA . LEU A 1 83 ? -4.972 -9.301 10.895 1.00 98.12 83 LEU A CA 1
ATOM 678 C C . LEU A 1 83 ? -5.069 -10.635 11.644 1.00 98.12 83 LEU A C 1
ATOM 680 O O . LEU A 1 83 ? -5.938 -11.444 11.321 1.00 98.12 83 LEU A O 1
ATOM 684 N N . ASP A 1 84 ? -4.270 -10.810 12.698 1.00 97.31 84 ASP A N 1
ATOM 685 C CA . ASP A 1 84 ? -4.321 -11.983 13.576 1.00 97.31 84 ASP A CA 1
ATOM 686 C C . ASP A 1 84 ? -5.681 -12.126 14.274 1.00 97.31 84 ASP A C 1
ATOM 688 O O . ASP A 1 84 ? -6.247 -13.215 14.332 1.00 97.31 84 ASP A O 1
ATOM 692 N N . ARG A 1 85 ? -6.268 -11.020 14.751 1.00 96.88 85 ARG A N 1
ATOM 693 C CA . ARG A 1 85 ? -7.625 -11.012 15.343 1.00 96.88 85 ARG A CA 1
ATOM 694 C C . ARG A 1 85 ? -8.742 -11.290 14.336 1.00 96.88 85 ARG A C 1
ATOM 696 O O . ARG A 1 85 ? -9.877 -11.516 14.750 1.00 96.88 85 ARG A O 1
ATOM 703 N N . LEU A 1 86 ? -8.442 -11.201 13.045 1.00 96.12 86 LEU A N 1
ATOM 704 C CA . LEU A 1 86 ? -9.336 -11.527 11.934 1.00 96.12 86 LEU A CA 1
ATOM 705 C C . LEU A 1 86 ? -8.959 -12.878 11.299 1.00 96.12 86 LEU A C 1
ATOM 707 O O . LEU A 1 86 ? -9.262 -13.117 10.129 1.00 96.12 86 LEU A O 1
ATOM 711 N N . ASP A 1 87 ? -8.263 -13.735 12.055 1.00 92.88 87 ASP A N 1
ATOM 712 C CA . ASP A 1 87 ? -7.833 -15.083 11.673 1.00 92.88 87 ASP A CA 1
ATOM 713 C C . ASP A 1 87 ? -6.983 -15.134 10.387 1.00 92.88 87 ASP A C 1
ATOM 715 O O . ASP A 1 87 ? -6.925 -16.153 9.699 1.00 92.88 87 ASP A O 1
ATOM 719 N N . GLY A 1 88 ? -6.329 -14.024 10.028 1.00 87.88 88 GLY A N 1
ATOM 720 C CA . GLY A 1 88 ? -5.512 -13.922 8.820 1.00 87.88 88 GLY A CA 1
ATOM 721 C C . GLY A 1 88 ? -6.298 -13.875 7.505 1.00 87.88 88 GLY A C 1
ATOM 722 O O . GLY A 1 88 ? -5.697 -14.020 6.443 1.00 87.88 88 GLY A O 1
ATOM 723 N N . GLN A 1 89 ? -7.622 -13.694 7.546 1.00 85.12 89 GLN A N 1
ATOM 724 C CA . GLN A 1 89 ? -8.489 -13.871 6.369 1.00 85.12 89 GLN A CA 1
ATOM 725 C C . GLN A 1 89 ? -8.883 -12.565 5.672 1.00 85.12 89 GLN A C 1
ATOM 727 O O . GLN A 1 89 ? -9.350 -12.587 4.531 1.00 85.12 89 GLN A O 1
ATOM 732 N N . ASP A 1 90 ? -8.732 -11.417 6.337 1.00 94.12 90 ASP A N 1
ATOM 733 C CA . ASP A 1 90 ? -9.196 -10.148 5.782 1.00 94.12 90 ASP A CA 1
ATOM 734 C C . ASP A 1 90 ? -8.202 -9.574 4.763 1.00 94.12 90 ASP A C 1
ATOM 736 O O . ASP A 1 90 ? -7.148 -9.039 5.116 1.00 94.12 90 ASP A O 1
ATOM 740 N N . MET A 1 91 ? -8.563 -9.670 3.481 1.00 94.25 91 MET A N 1
ATOM 741 C CA . MET A 1 91 ? -7.709 -9.229 2.378 1.00 94.25 91 MET A CA 1
ATOM 742 C C . MET A 1 91 ? -7.378 -7.733 2.427 1.00 94.25 91 MET A C 1
ATOM 744 O O . MET A 1 91 ? -6.246 -7.364 2.122 1.00 94.25 91 MET A O 1
ATOM 748 N N . ASP A 1 92 ? -8.316 -6.871 2.836 1.00 94.38 92 ASP A N 1
ATOM 749 C CA . ASP A 1 92 ? -8.057 -5.426 2.895 1.00 94.38 92 ASP A CA 1
ATOM 750 C C . ASP A 1 92 ? -7.002 -5.117 3.965 1.00 94.38 92 ASP A C 1
ATOM 752 O O . ASP A 1 92 ? -6.079 -4.332 3.737 1.00 94.38 92 ASP A O 1
ATOM 756 N N . VAL A 1 93 ? -7.114 -5.754 5.138 1.00 97.56 93 VAL A N 1
ATOM 757 C CA . VAL A 1 93 ? -6.136 -5.593 6.224 1.00 97.56 93 VAL A CA 1
ATOM 758 C C . VAL A 1 93 ? -4.779 -6.169 5.816 1.00 97.56 93 VAL A C 1
ATOM 760 O O . VAL A 1 93 ? -3.762 -5.515 6.044 1.00 97.56 93 VAL A O 1
ATOM 763 N N . ALA A 1 94 ? -4.747 -7.327 5.150 1.00 97.50 94 ALA A N 1
ATOM 764 C CA . ALA A 1 94 ? -3.512 -7.920 4.638 1.00 97.50 94 ALA A CA 1
ATOM 765 C C . ALA A 1 94 ? -2.793 -7.006 3.629 1.00 97.50 94 ALA A C 1
ATOM 767 O O . ALA A 1 94 ? -1.573 -6.839 3.702 1.00 97.50 94 ALA A O 1
ATOM 768 N N . VAL A 1 95 ? -3.532 -6.352 2.725 1.00 97.00 95 VAL A N 1
ATOM 769 C CA . VAL A 1 95 ? -2.953 -5.398 1.765 1.00 97.00 95 VAL A CA 1
ATOM 770 C C . VAL A 1 95 ? -2.455 -4.126 2.451 1.00 97.00 95 VAL A C 1
ATOM 772 O O . VAL A 1 95 ? -1.379 -3.636 2.107 1.00 97.00 95 VAL A O 1
ATOM 775 N N . LEU A 1 96 ? -3.186 -3.598 3.436 1.00 97.75 96 LEU A N 1
ATOM 776 C CA . LEU A 1 96 ? -2.731 -2.448 4.227 1.00 97.75 96 LEU A CA 1
ATOM 777 C C . LEU A 1 96 ? -1.466 -2.778 5.030 1.00 97.75 96 LEU A C 1
ATOM 779 O O . LEU A 1 96 ? -0.563 -1.946 5.118 1.00 97.75 96 LEU A O 1
ATOM 783 N N . LEU A 1 97 ? -1.371 -3.993 5.577 1.00 98.44 97 LEU A N 1
ATOM 784 C CA . LEU A 1 97 ? -0.175 -4.471 6.267 1.00 98.44 97 LEU A CA 1
ATOM 785 C C . LEU A 1 97 ? 1.010 -4.589 5.300 1.00 98.44 97 LEU A C 1
ATOM 787 O O . LEU A 1 97 ? 2.103 -4.111 5.603 1.00 98.44 97 LEU A O 1
ATOM 791 N N . ALA A 1 98 ? 0.794 -5.148 4.105 1.00 98.12 98 ALA A N 1
ATOM 792 C CA . ALA A 1 98 ? 1.818 -5.197 3.065 1.00 98.12 98 ALA A CA 1
ATOM 793 C C . ALA A 1 98 ? 2.295 -3.789 2.666 1.00 98.12 98 ALA A C 1
ATOM 795 O O . ALA A 1 98 ? 3.499 -3.555 2.561 1.00 98.12 98 ALA A O 1
ATOM 796 N N . GLU A 1 99 ? 1.377 -2.830 2.502 1.00 97.44 99 GLU A N 1
ATOM 797 C CA . GLU A 1 99 ? 1.717 -1.428 2.238 1.00 97.44 99 GLU A CA 1
ATOM 798 C C . GLU A 1 99 ? 2.559 -0.823 3.371 1.00 97.44 99 GLU A C 1
ATOM 800 O O . GLU A 1 99 ? 3.549 -0.137 3.110 1.00 97.44 99 GLU A O 1
ATOM 805 N N . ALA A 1 100 ? 2.199 -1.081 4.630 1.00 97.00 100 ALA A N 1
ATOM 806 C CA . ALA A 1 100 ? 2.945 -0.591 5.783 1.00 97.00 100 ALA A CA 1
ATOM 807 C C . ALA A 1 100 ? 4.383 -1.146 5.794 1.00 97.00 100 ALA A C 1
ATOM 809 O O . ALA A 1 100 ? 5.335 -0.366 5.886 1.00 97.00 100 ALA A O 1
ATOM 810 N N . LYS A 1 101 ? 4.555 -2.460 5.572 1.00 97.69 101 LYS A N 1
ATOM 811 C CA . LYS A 1 101 ? 5.873 -3.114 5.439 1.00 97.69 101 LYS A CA 1
ATOM 812 C C . LYS A 1 101 ? 6.680 -2.574 4.247 1.00 97.69 101 LYS A C 1
ATOM 814 O O . LYS A 1 101 ? 7.905 -2.476 4.322 1.00 97.69 101 LYS A O 1
ATOM 819 N N . ILE A 1 102 ? 6.026 -2.186 3.151 1.00 95.94 102 ILE A N 1
ATOM 820 C CA . ILE A 1 102 ? 6.668 -1.523 2.005 1.00 95.94 102 ILE A CA 1
ATOM 821 C C . ILE A 1 102 ? 7.128 -0.107 2.378 1.00 95.94 102 ILE A C 1
ATOM 823 O O . ILE A 1 102 ? 8.281 0.245 2.139 1.00 95.94 102 ILE A O 1
ATOM 827 N N . ASN A 1 103 ? 6.263 0.700 2.995 1.00 94.06 103 ASN A N 1
ATOM 828 C CA . ASN A 1 103 ? 6.557 2.087 3.367 1.00 94.06 103 ASN A CA 1
ATOM 829 C C . ASN A 1 103 ? 7.698 2.211 4.384 1.00 94.06 103 ASN A C 1
ATOM 831 O O . ASN A 1 103 ? 8.465 3.170 4.316 1.00 94.06 103 ASN A O 1
ATOM 835 N N . LEU A 1 104 ? 7.865 1.224 5.267 1.00 95.06 104 LEU A N 1
ATOM 836 C CA . LEU A 1 104 ? 9.004 1.140 6.188 1.00 95.06 104 LEU A CA 1
ATOM 837 C C . LEU A 1 104 ? 10.360 0.990 5.489 1.00 95.06 104 LEU A C 1
ATOM 839 O O . LEU A 1 104 ? 11.395 1.231 6.100 1.00 95.06 104 LEU A O 1
ATOM 843 N N . GLN A 1 105 ? 10.378 0.613 4.214 1.00 94.38 105 GLN A N 1
ATOM 844 C CA . GLN A 1 105 ? 11.611 0.437 3.448 1.00 94.38 105 GLN A CA 1
ATOM 845 C C . GLN A 1 105 ? 12.035 1.706 2.699 1.00 94.38 105 GLN A C 1
ATOM 847 O O . GLN A 1 105 ? 12.939 1.638 1.866 1.00 94.38 105 GLN A O 1
ATOM 852 N N . CYS A 1 106 ? 11.387 2.847 2.963 1.00 93.12 106 CYS A N 1
ATOM 853 C CA . CYS A 1 106 ? 11.769 4.144 2.416 1.00 93.12 106 CYS A CA 1
ATOM 854 C C . CYS A 1 106 ? 12.631 4.936 3.401 1.00 93.12 106 CYS A C 1
ATOM 856 O O . CYS A 1 106 ? 12.246 5.134 4.554 1.00 93.12 106 CYS A O 1
ATOM 858 N N . ASP A 1 107 ? 13.755 5.454 2.921 1.00 90.31 107 ASP A N 1
ATOM 859 C CA . ASP A 1 107 ? 14.589 6.400 3.653 1.00 90.31 107 ASP A CA 1
ATOM 860 C C . ASP A 1 107 ? 14.857 7.670 2.829 1.00 90.31 107 ASP A C 1
ATOM 862 O O . ASP A 1 107 ? 14.182 7.990 1.843 1.00 90.31 107 ASP A O 1
ATOM 866 N N . GLU A 1 108 ? 15.878 8.426 3.226 1.00 85.69 108 GLU A N 1
ATOM 867 C CA . GLU A 1 108 ? 16.271 9.643 2.532 1.00 85.69 108 GLU A CA 1
ATOM 868 C C . GLU A 1 108 ? 16.691 9.425 1.059 1.00 85.69 108 GLU A C 1
ATOM 870 O O . GLU A 1 108 ? 16.603 10.356 0.253 1.00 85.69 108 GLU A O 1
ATOM 875 N N . ARG A 1 109 ? 17.114 8.209 0.699 1.00 88.00 109 ARG A N 1
ATOM 876 C CA . ARG A 1 109 ? 17.613 7.801 -0.623 1.00 88.00 109 ARG A CA 1
ATOM 877 C C . ARG A 1 109 ? 16.554 7.099 -1.473 1.00 88.00 109 ARG A C 1
ATOM 879 O O . ARG A 1 109 ? 16.802 6.881 -2.657 1.00 88.00 109 ARG A O 1
ATOM 886 N N . GLY A 1 110 ? 15.393 6.781 -0.903 1.00 89.31 110 GLY A N 1
ATOM 887 C CA . GLY A 1 110 ? 14.283 6.122 -1.588 1.00 89.31 110 GLY A CA 1
ATOM 888 C C . GLY A 1 110 ? 13.968 4.746 -1.007 1.00 89.31 110 GLY A C 1
ATOM 889 O O . GLY A 1 110 ? 14.268 4.470 0.149 1.00 89.31 110 GLY A O 1
ATOM 890 N N . TYR A 1 111 ? 13.307 3.905 -1.804 1.00 92.69 111 TYR A N 1
ATOM 891 C CA . TYR A 1 111 ? 12.890 2.562 -1.400 1.00 92.69 111 TYR A CA 1
ATOM 892 C C . TYR A 1 111 ? 13.992 1.520 -1.608 1.00 92.69 111 TYR A C 1
ATOM 894 O O . TYR A 1 111 ? 14.619 1.482 -2.668 1.00 92.69 111 TYR A O 1
ATOM 902 N N . HIS A 1 112 ? 14.159 0.623 -0.632 1.00 92.94 112 HIS A N 1
ATOM 903 C CA . HIS A 1 112 ? 15.177 -0.436 -0.642 1.00 92.94 112 HIS A CA 1
ATOM 904 C C . HIS A 1 112 ? 14.555 -1.827 -0.487 1.00 92.94 112 HIS A C 1
ATOM 906 O O . HIS A 1 112 ? 14.606 -2.430 0.581 1.00 92.94 112 HIS A O 1
ATOM 912 N N . PHE A 1 113 ? 13.982 -2.365 -1.567 1.00 94.12 113 PHE A N 1
ATOM 913 C CA . PHE A 1 113 ? 13.356 -3.698 -1.544 1.00 94.12 113 PHE A CA 1
ATOM 914 C C . PHE A 1 113 ? 14.348 -4.860 -1.644 1.00 94.12 113 PHE A C 1
ATOM 916 O O . PHE A 1 113 ? 14.016 -5.993 -1.299 1.00 94.12 113 PHE A O 1
ATOM 923 N N . PHE A 1 114 ? 15.579 -4.593 -2.084 1.00 91.75 114 PHE A N 1
ATOM 924 C CA . PHE A 1 114 ? 16.604 -5.606 -2.328 1.00 91.75 114 PHE A CA 1
ATOM 925 C C . PHE A 1 114 ? 17.840 -5.352 -1.466 1.00 91.75 114 PHE A C 1
ATOM 927 O O . PHE A 1 114 ? 18.337 -4.230 -1.382 1.00 91.75 114 PHE A O 1
ATOM 934 N N . GLY A 1 115 ? 18.360 -6.410 -0.848 1.00 89.06 115 GLY A N 1
ATOM 935 C CA . GLY A 1 115 ? 19.638 -6.391 -0.150 1.00 89.06 115 GLY A CA 1
ATOM 936 C C . GLY A 1 115 ? 20.840 -6.421 -1.107 1.00 89.06 115 GLY A C 1
ATOM 937 O O . GLY A 1 115 ? 20.685 -6.574 -2.320 1.00 89.06 115 GLY A O 1
ATOM 938 N N . PRO A 1 116 ? 22.077 -6.350 -0.576 1.00 86.31 116 PRO A N 1
ATOM 939 C CA . PRO A 1 116 ? 23.302 -6.311 -1.386 1.00 86.31 116 PRO A CA 1
ATOM 940 C C . PRO A 1 116 ? 23.518 -7.531 -2.294 1.00 86.31 116 PRO A C 1
ATOM 942 O O . PRO A 1 116 ? 24.227 -7.449 -3.292 1.00 86.31 116 PRO A O 1
ATOM 945 N N . ASN A 1 117 ? 22.915 -8.669 -1.948 1.00 84.12 117 ASN A N 1
ATOM 946 C CA . ASN A 1 117 ? 22.945 -9.899 -2.742 1.00 84.12 117 ASN A CA 1
ATOM 947 C C . ASN A 1 117 ? 21.914 -9.910 -3.888 1.00 84.12 117 ASN A C 1
ATOM 949 O O . ASN A 1 117 ? 21.833 -10.901 -4.609 1.00 84.12 117 ASN A O 1
ATOM 953 N N . GLY A 1 118 ? 21.127 -8.841 -4.047 1.00 84.44 118 GLY A N 1
ATOM 954 C CA . GLY A 1 118 ? 20.065 -8.730 -5.046 1.00 84.44 118 GLY A CA 1
ATOM 955 C C . GLY A 1 118 ? 18.783 -9.490 -4.699 1.00 84.44 118 GLY A C 1
ATOM 956 O O . GLY A 1 118 ? 17.875 -9.516 -5.522 1.00 84.44 118 GLY A O 1
ATOM 957 N N . ASN A 1 119 ? 18.695 -10.092 -3.509 1.00 86.31 119 ASN A N 1
ATOM 958 C CA . ASN A 1 119 ? 17.478 -10.735 -3.019 1.00 86.31 119 ASN A CA 1
ATOM 959 C C . ASN A 1 119 ? 16.641 -9.742 -2.220 1.00 86.31 119 ASN A C 1
ATOM 961 O O . ASN A 1 119 ? 17.177 -8.788 -1.657 1.00 86.31 119 ASN A O 1
ATOM 965 N N . TRP A 1 120 ? 15.348 -10.016 -2.090 1.00 92.19 120 TRP A N 1
ATOM 966 C CA . TRP A 1 120 ? 14.481 -9.266 -1.192 1.00 92.19 120 TRP A CA 1
ATOM 967 C C . TRP A 1 120 ? 15.028 -9.124 0.230 1.00 92.19 120 TRP A C 1
ATOM 969 O O . TRP A 1 120 ? 15.576 -10.070 0.811 1.00 92.19 120 TRP A O 1
ATOM 979 N N . THR A 1 121 ? 14.800 -7.946 0.807 1.00 94.94 121 THR A N 1
ATOM 980 C CA . THR A 1 121 ? 14.858 -7.756 2.259 1.00 94.94 121 THR A CA 1
ATOM 981 C C . THR A 1 121 ? 13.802 -8.622 2.949 1.00 94.94 121 THR A C 1
ATOM 983 O O . THR A 1 121 ? 12.867 -9.125 2.322 1.00 94.94 121 THR A O 1
ATOM 986 N N . GLU A 1 122 ? 13.920 -8.786 4.264 1.00 95.06 122 GLU A N 1
ATOM 987 C CA . GLU A 1 122 ? 12.944 -9.578 5.014 1.00 95.06 122 GLU A CA 1
ATOM 988 C C . GLU A 1 122 ? 11.539 -8.955 4.986 1.00 95.06 122 GLU A C 1
ATOM 990 O O . GLU A 1 122 ? 10.563 -9.655 4.728 1.00 95.06 122 GLU A O 1
ATOM 995 N N . LEU A 1 123 ? 11.438 -7.626 5.112 1.00 95.88 123 LEU A N 1
ATOM 996 C CA . LEU A 1 123 ? 10.166 -6.909 4.966 1.00 95.88 123 LEU A CA 1
ATOM 997 C C . LEU A 1 123 ? 9.559 -7.077 3.567 1.00 95.88 123 LEU A C 1
ATOM 999 O O . LEU A 1 123 ? 8.347 -7.240 3.446 1.00 95.88 123 LEU A O 1
ATOM 1003 N N . SER A 1 124 ? 10.382 -7.087 2.512 1.00 96.19 124 SER A N 1
ATOM 1004 C CA . SER A 1 124 ? 9.899 -7.323 1.146 1.00 96.19 124 SER A CA 1
ATOM 1005 C C . SER A 1 124 ? 9.348 -8.734 0.957 1.00 96.19 124 SER A C 1
ATOM 1007 O O . SER A 1 124 ? 8.299 -8.890 0.340 1.00 96.19 124 SER A O 1
ATOM 1009 N N . LYS A 1 125 ? 9.984 -9.760 1.537 1.00 95.75 125 LYS A N 1
ATOM 1010 C CA . LYS A 1 125 ? 9.442 -11.129 1.506 1.00 95.75 125 LYS A CA 1
ATOM 1011 C C . LYS A 1 125 ? 8.098 -11.220 2.223 1.00 95.75 125 LYS A C 1
ATOM 1013 O O . LYS A 1 125 ? 7.164 -11.796 1.678 1.00 95.75 125 LYS A O 1
ATOM 1018 N N . GLN A 1 126 ? 7.991 -10.640 3.420 1.00 97.00 126 GLN A N 1
ATOM 1019 C CA . GLN A 1 126 ? 6.747 -10.648 4.194 1.00 97.00 126 GLN A CA 1
ATOM 1020 C C . GLN A 1 126 ? 5.616 -9.924 3.453 1.00 97.00 126 GLN A C 1
ATOM 1022 O O . GLN A 1 126 ? 4.510 -10.450 3.353 1.00 97.00 126 GLN A O 1
ATOM 1027 N N . ALA A 1 127 ? 5.901 -8.751 2.874 1.00 97.44 127 ALA A N 1
ATOM 1028 C CA . ALA A 1 127 ? 4.940 -8.031 2.045 1.00 97.44 127 ALA A CA 1
ATOM 1029 C C . ALA A 1 127 ? 4.518 -8.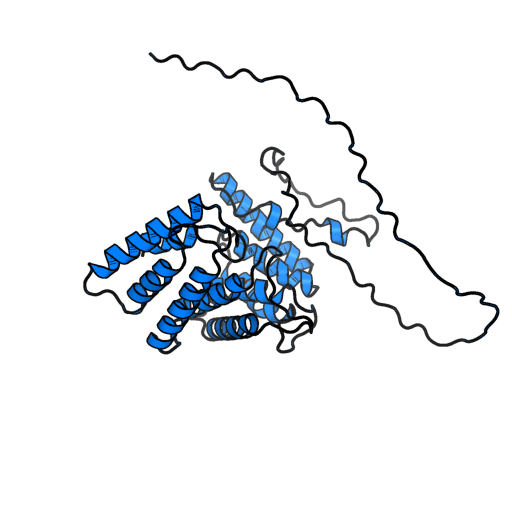863 0.823 1.00 97.44 127 ALA A C 1
ATOM 1031 O O . ALA A 1 127 ? 3.328 -8.979 0.552 1.00 97.44 127 ALA A O 1
ATOM 1032 N N . ALA A 1 128 ? 5.461 -9.495 0.119 1.00 95.50 128 ALA A N 1
ATOM 1033 C CA . ALA A 1 128 ? 5.151 -10.334 -1.036 1.00 95.50 128 ALA A CA 1
ATOM 1034 C C . ALA A 1 128 ? 4.253 -11.530 -0.681 1.00 95.50 128 ALA A C 1
ATOM 1036 O O . ALA A 1 128 ? 3.322 -11.819 -1.426 1.00 95.50 128 ALA A O 1
ATOM 1037 N N . VAL A 1 129 ? 4.480 -12.192 0.461 1.00 95.38 129 VAL A N 1
ATOM 1038 C CA . VAL A 1 129 ? 3.627 -13.298 0.937 1.00 95.38 129 VAL A CA 1
ATOM 1039 C C . VAL A 1 129 ? 2.182 -12.837 1.144 1.00 95.38 129 VAL A C 1
ATOM 1041 O O . VAL A 1 129 ? 1.259 -13.502 0.677 1.00 95.38 129 VAL A O 1
ATOM 1044 N N . LEU A 1 130 ? 1.979 -11.682 1.786 1.00 96.75 130 LEU A N 1
ATOM 1045 C CA . LEU A 1 130 ? 0.646 -11.101 1.978 1.00 96.75 130 LEU A CA 1
ATOM 1046 C C . LEU A 1 130 ? -0.020 -10.768 0.636 1.00 96.75 130 LEU A C 1
ATOM 1048 O O . LEU A 1 130 ? -1.183 -11.100 0.421 1.00 96.75 130 LEU A O 1
ATOM 1052 N N . LEU A 1 131 ? 0.722 -10.146 -0.284 1.00 95.81 131 LEU A N 1
ATOM 1053 C CA . LEU A 1 131 ? 0.202 -9.744 -1.591 1.00 95.81 131 LEU A CA 1
ATOM 1054 C C . LEU A 1 131 ? -0.184 -10.949 -2.454 1.00 95.81 131 LEU A C 1
ATOM 1056 O O . LEU A 1 131 ? -1.267 -10.943 -3.033 1.00 95.81 131 LEU A O 1
ATOM 1060 N N . HIS A 1 132 ? 0.659 -11.983 -2.513 1.00 93.62 132 HIS A N 1
ATOM 1061 C CA . HIS A 1 132 ? 0.341 -13.222 -3.231 1.00 93.62 132 HIS A CA 1
ATOM 1062 C C . HIS A 1 132 ? -0.876 -13.917 -2.630 1.00 93.62 132 HIS A C 1
ATOM 1064 O O . HIS A 1 132 ? -1.803 -14.233 -3.367 1.00 93.62 132 HIS A O 1
ATOM 1070 N N . SER A 1 133 ? -0.940 -14.038 -1.299 1.00 92.88 133 SER A N 1
ATOM 1071 C CA . SER A 1 133 ? -2.111 -14.601 -0.616 1.00 92.88 133 SER A CA 1
ATOM 1072 C C . SER A 1 133 ? -3.405 -13.880 -1.011 1.00 92.88 133 SER A C 1
ATOM 1074 O O . SER A 1 133 ? -4.407 -14.516 -1.327 1.00 92.88 133 SER A O 1
ATOM 1076 N N . VAL A 1 134 ? -3.392 -12.547 -1.072 1.00 93.69 134 VAL A N 1
ATOM 1077 C CA . VAL A 1 134 ? -4.574 -11.768 -1.470 1.00 93.69 134 VAL A CA 1
ATOM 1078 C C . VAL A 1 134 ? -4.928 -11.963 -2.948 1.00 93.69 134 VAL A C 1
ATOM 1080 O O . VAL A 1 134 ? -6.107 -12.049 -3.290 1.00 93.69 134 VAL A O 1
ATOM 1083 N N . LEU A 1 135 ? -3.935 -12.033 -3.837 1.00 91.12 135 LEU A N 1
ATOM 1084 C CA . LEU A 1 135 ? -4.176 -12.250 -5.267 1.00 91.12 135 LEU A CA 1
ATOM 1085 C C . LEU A 1 135 ? -4.707 -13.661 -5.558 1.00 91.12 135 LEU A C 1
ATOM 1087 O O . LEU A 1 135 ? -5.579 -13.804 -6.416 1.00 91.12 135 LEU A O 1
ATOM 1091 N N . ASP A 1 136 ? -4.251 -14.669 -4.815 1.00 89.81 136 ASP A N 1
ATOM 1092 C CA . ASP A 1 136 ? -4.701 -16.060 -4.943 1.00 89.81 136 ASP A CA 1
ATOM 1093 C C . ASP A 1 136 ? -6.129 -16.267 -4.409 1.00 89.81 136 ASP A C 1
ATOM 1095 O O . ASP A 1 136 ? -6.863 -17.123 -4.902 1.00 89.81 136 ASP A O 1
ATOM 1099 N N . ASN A 1 137 ? -6.561 -15.449 -3.444 1.00 85.06 137 ASN A N 1
ATOM 1100 C CA . ASN A 1 137 ? -7.879 -15.539 -2.805 1.00 85.06 137 ASN A CA 1
ATOM 1101 C C . ASN A 1 137 ? -8.909 -14.541 -3.367 1.00 85.06 137 ASN A C 1
ATOM 1103 O O . ASN A 1 137 ? -9.854 -14.163 -2.673 1.00 85.06 137 ASN A O 1
ATOM 1107 N N . SER A 1 138 ? -8.743 -14.112 -4.625 1.00 73.38 138 SER A N 1
ATOM 1108 C CA . SER A 1 138 ? -9.618 -13.121 -5.270 1.00 73.38 138 SER A CA 1
ATOM 1109 C C . SER A 1 138 ? -11.117 -13.406 -5.061 1.00 73.38 138 SER A C 1
ATOM 1111 O O . SER A 1 138 ? -11.636 -14.474 -5.394 1.00 73.38 138 SER A O 1
ATOM 1113 N N . GLN A 1 139 ? -11.839 -12.430 -4.504 1.00 66.44 139 GLN A N 1
ATOM 1114 C CA . GLN A 1 139 ? -13.274 -12.544 -4.250 1.00 66.44 139 GLN A CA 1
ATOM 1115 C C . GLN A 1 139 ? -14.065 -12.096 -5.484 1.00 66.44 139 GLN A C 1
ATOM 1117 O O . GLN A 1 139 ? -13.689 -11.152 -6.175 1.00 66.44 139 GLN A O 1
ATOM 1122 N N . TYR A 1 140 ? -15.182 -12.770 -5.770 1.00 63.56 140 TYR A N 1
ATOM 1123 C CA . TYR A 1 140 ? -16.069 -12.448 -6.900 1.00 63.56 140 TYR A CA 1
ATOM 1124 C C . TYR A 1 140 ? -15.394 -12.489 -8.286 1.00 63.56 140 TYR A C 1
ATOM 1126 O O . TYR A 1 140 ? -15.897 -11.894 -9.237 1.00 63.56 140 TYR A O 1
ATOM 1134 N N . GLY A 1 141 ? -14.264 -13.194 -8.409 1.00 66.50 141 GLY A N 1
ATOM 1135 C CA . GLY A 1 141 ? -13.511 -13.313 -9.659 1.00 66.50 141 GLY A CA 1
ATOM 1136 C C . GLY A 1 141 ? -12.780 -12.036 -10.084 1.00 66.50 141 GLY A C 1
ATOM 1137 O O . GLY A 1 141 ? -12.320 -11.969 -11.221 1.00 66.50 141 GLY A O 1
ATOM 1138 N N . LEU A 1 142 ? -12.672 -11.032 -9.202 1.00 73.50 142 LEU A N 1
ATOM 1139 C CA . LEU A 1 142 ? -11.905 -9.815 -9.457 1.00 73.50 142 LEU A CA 1
ATOM 1140 C C . LEU A 1 142 ? -10.672 -9.759 -8.542 1.00 73.50 142 LEU A C 1
ATOM 1142 O O . LEU A 1 142 ? -10.802 -9.898 -7.324 1.00 73.50 142 LEU A O 1
ATOM 1146 N N . PRO A 1 143 ? -9.469 -9.536 -9.097 1.00 80.31 143 PRO A N 1
ATOM 1147 C CA . PRO A 1 143 ? -8.262 -9.397 -8.296 1.00 80.31 143 PRO A CA 1
ATOM 1148 C C . PRO A 1 143 ? -8.292 -8.103 -7.477 1.00 80.31 143 PRO A C 1
ATOM 1150 O O . PRO A 1 143 ? -8.793 -7.074 -7.934 1.00 80.31 143 PRO A O 1
ATOM 1153 N N . HIS A 1 144 ? -7.699 -8.126 -6.282 1.00 89.31 144 HIS A N 1
ATOM 1154 C CA . HIS A 1 144 ? -7.597 -6.939 -5.435 1.00 89.31 144 HIS A CA 1
ATOM 1155 C C . HIS A 1 144 ? -6.652 -5.899 -6.079 1.00 89.31 144 HIS A C 1
ATOM 1157 O O . HIS A 1 144 ? -5.438 -6.129 -6.146 1.00 89.31 144 HIS A O 1
ATOM 1163 N N . PRO A 1 145 ? -7.140 -4.719 -6.515 1.00 89.69 145 PRO A N 1
ATOM 1164 C CA . PRO A 1 145 ? -6.354 -3.804 -7.350 1.00 89.69 145 PRO A CA 1
ATOM 1165 C C . PRO A 1 145 ? -5.134 -3.237 -6.618 1.00 89.69 145 PRO A C 1
ATOM 1167 O O . PRO A 1 145 ? -4.050 -3.134 -7.191 1.00 89.69 145 PRO A O 1
ATOM 1170 N N . MET A 1 146 ? -5.272 -2.925 -5.326 1.00 91.56 146 MET A N 1
ATOM 1171 C CA . MET A 1 146 ? -4.145 -2.444 -4.523 1.00 91.56 146 MET A CA 1
ATOM 1172 C C . MET A 1 146 ? -3.076 -3.528 -4.301 1.00 91.56 146 MET A C 1
ATOM 1174 O O . MET A 1 146 ? -1.897 -3.192 -4.274 1.00 91.56 146 MET A O 1
ATOM 1178 N N . ALA A 1 147 ? -3.444 -4.816 -4.229 1.00 94.56 147 ALA A N 1
ATOM 1179 C CA . ALA A 1 147 ? -2.467 -5.893 -4.085 1.00 94.56 147 ALA A CA 1
ATOM 1180 C C . ALA A 1 147 ? -1.616 -6.025 -5.356 1.00 94.56 147 ALA A C 1
ATOM 1182 O O . ALA A 1 147 ? -0.388 -6.064 -5.296 1.00 94.56 147 ALA A O 1
ATOM 1183 N N . ALA A 1 148 ? -2.266 -5.996 -6.523 1.00 93.50 148 ALA A N 1
ATOM 1184 C CA . ALA A 1 148 ? -1.573 -6.041 -7.804 1.00 93.50 148 ALA A CA 1
ATOM 1185 C C . ALA A 1 148 ? -0.687 -4.797 -8.021 1.00 93.50 148 ALA A C 1
ATOM 1187 O O . ALA A 1 148 ? 0.464 -4.920 -8.438 1.00 93.50 148 ALA A O 1
ATOM 1188 N N . HIS A 1 149 ? -1.178 -3.604 -7.670 1.00 94.44 149 HIS A N 1
ATOM 1189 C CA . HIS A 1 149 ? -0.395 -2.363 -7.696 1.00 94.44 149 HIS A CA 1
ATOM 1190 C C . HIS A 1 149 ? 0.885 -2.457 -6.854 1.00 94.44 149 HIS A C 1
ATOM 1192 O O . HIS A 1 149 ? 1.974 -2.169 -7.355 1.00 94.44 149 HIS A O 1
ATOM 1198 N N . LEU A 1 150 ? 0.768 -2.884 -5.594 1.00 96.00 150 LEU A N 1
ATOM 1199 C CA . LEU A 1 150 ? 1.914 -2.993 -4.692 1.00 96.00 150 LEU A CA 1
ATOM 1200 C C . LEU A 1 150 ? 2.898 -4.077 -5.144 1.00 96.00 150 LEU A C 1
ATOM 1202 O O . LEU A 1 150 ? 4.104 -3.853 -5.072 1.00 96.00 150 LEU A O 1
ATOM 1206 N N . LEU A 1 151 ? 2.416 -5.212 -5.665 1.00 95.56 151 LEU A N 1
ATOM 1207 C CA . LEU A 1 151 ? 3.293 -6.286 -6.143 1.00 95.56 151 LEU A CA 1
ATOM 1208 C C . LEU A 1 151 ? 4.122 -5.856 -7.363 1.00 95.56 151 LEU A C 1
ATOM 1210 O O . LEU A 1 151 ? 5.296 -6.217 -7.465 1.00 95.56 151 LEU A O 1
ATOM 1214 N N . ILE A 1 152 ? 3.557 -5.047 -8.266 1.00 95.06 152 ILE A N 1
ATOM 1215 C CA . ILE A 1 152 ? 4.313 -4.472 -9.390 1.00 95.06 152 ILE A CA 1
ATOM 1216 C C . ILE A 1 152 ? 5.467 -3.608 -8.871 1.00 95.06 152 ILE A C 1
ATOM 1218 O O . ILE A 1 152 ? 6.613 -3.832 -9.255 1.00 95.06 152 ILE A O 1
ATOM 1222 N N . HIS A 1 153 ? 5.198 -2.667 -7.965 1.00 95.44 153 HIS A N 1
ATOM 1223 C CA . HIS A 1 153 ? 6.250 -1.806 -7.417 1.00 95.44 153 HIS A CA 1
ATOM 1224 C C . HIS A 1 153 ? 7.294 -2.571 -6.594 1.00 95.44 153 HIS A C 1
ATOM 1226 O O . HIS A 1 153 ? 8.484 -2.264 -6.644 1.00 95.44 153 HIS A O 1
ATOM 1232 N N . LEU A 1 154 ? 6.877 -3.599 -5.855 1.00 95.12 154 LEU A N 1
ATOM 1233 C CA . LEU A 1 154 ? 7.789 -4.419 -5.060 1.00 95.12 154 LEU A CA 1
ATOM 1234 C C . LEU A 1 154 ? 8.776 -5.221 -5.932 1.00 95.12 154 LEU A C 1
ATOM 1236 O O . LEU A 1 154 ? 9.863 -5.577 -5.475 1.00 95.12 154 LEU A O 1
ATOM 1240 N N . THR A 1 155 ? 8.414 -5.503 -7.189 1.00 93.88 155 THR A N 1
ATOM 1241 C CA . THR A 1 155 ? 9.173 -6.382 -8.099 1.00 93.88 155 THR A CA 1
ATOM 1242 C C . THR A 1 155 ? 9.864 -5.648 -9.254 1.00 93.88 155 THR A C 1
ATOM 1244 O O . THR A 1 155 ? 10.854 -6.147 -9.788 1.00 93.88 155 THR A O 1
ATOM 1247 N N . GLU A 1 156 ? 9.412 -4.453 -9.653 1.00 91.75 156 GLU A N 1
ATOM 1248 C CA . GLU A 1 156 ? 9.886 -3.756 -10.865 1.00 91.75 156 GLU A CA 1
ATOM 1249 C C . GLU A 1 156 ? 11.400 -3.466 -10.890 1.00 91.75 156 GLU A C 1
ATOM 1251 O O . GLU A 1 156 ? 12.044 -3.508 -11.949 1.00 91.75 156 GLU A O 1
ATOM 1256 N N . GLY A 1 157 ? 11.979 -3.202 -9.715 1.00 86.62 157 GLY A N 1
ATOM 1257 C CA . GLY A 1 157 ? 13.405 -2.927 -9.540 1.00 86.62 157 GLY A CA 1
ATOM 1258 C C . GLY A 1 157 ? 14.284 -4.175 -9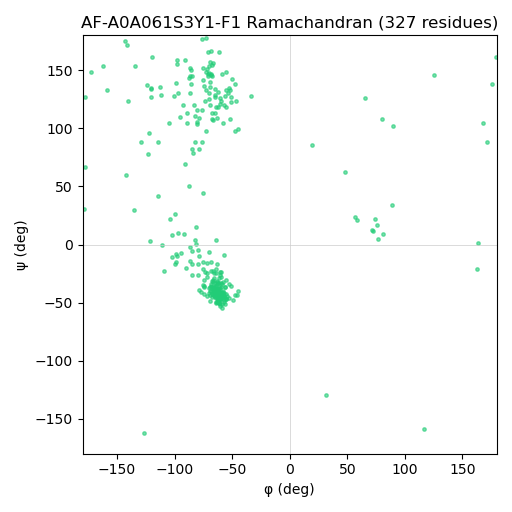.639 1.00 86.62 157 GLY A C 1
ATOM 1259 O O . GLY A 1 157 ? 15.496 -4.058 -9.820 1.00 86.62 157 GLY A O 1
ATOM 1260 N N . GLY A 1 158 ? 13.684 -5.364 -9.564 1.00 85.06 158 GLY A N 1
ATOM 1261 C CA . GLY A 1 158 ? 14.387 -6.636 -9.557 1.00 85.06 158 GLY A CA 1
ATOM 1262 C C . GLY A 1 158 ? 14.981 -7.037 -10.905 1.00 85.06 158 GLY A C 1
ATOM 1263 O O . GLY A 1 158 ? 14.836 -6.367 -11.938 1.00 85.06 158 GLY A O 1
ATOM 1264 N N . ASN A 1 159 ? 15.666 -8.182 -10.902 1.00 82.06 159 ASN A N 1
ATOM 1265 C CA . ASN A 1 159 ? 16.246 -8.762 -12.111 1.00 82.06 159 ASN A CA 1
ATOM 1266 C C . ASN A 1 159 ? 15.136 -9.074 -13.146 1.00 82.06 159 ASN A C 1
ATOM 1268 O O . ASN A 1 159 ? 14.199 -9.801 -12.809 1.00 82.06 159 ASN A O 1
ATOM 1272 N N . PRO A 1 160 ? 15.242 -8.577 -14.398 1.00 77.62 160 PRO A N 1
ATOM 1273 C CA . PRO A 1 160 ? 14.255 -8.789 -15.459 1.00 77.62 160 PRO A CA 1
ATOM 1274 C C . PRO A 1 160 ? 13.830 -10.235 -15.715 1.00 77.62 160 PRO A C 1
ATOM 1276 O O . PRO A 1 160 ? 12.681 -10.470 -16.074 1.00 77.62 160 PRO A O 1
ATOM 1279 N N . THR A 1 161 ? 14.759 -11.185 -15.589 1.00 67.69 161 THR A N 1
ATOM 1280 C CA . THR A 1 161 ? 14.561 -12.584 -16.005 1.00 67.69 161 THR A CA 1
ATOM 1281 C C . THR A 1 161 ? 14.477 -13.556 -14.836 1.00 67.69 161 THR A C 1
ATOM 1283 O O . THR A 1 161 ? 14.341 -14.759 -15.051 1.00 67.69 161 THR A O 1
ATOM 1286 N N . SER A 1 162 ? 14.586 -13.070 -13.598 1.00 67.25 162 SER A N 1
ATOM 1287 C CA . SER A 1 162 ? 14.462 -13.939 -12.433 1.00 67.25 162 SER A CA 1
ATOM 1288 C C . SER A 1 162 ? 12.990 -14.222 -12.158 1.00 67.25 162 SER A C 1
ATOM 1290 O O . SER A 1 162 ? 12.275 -13.351 -11.680 1.00 67.25 162 SER A O 1
ATOM 1292 N N . GLU A 1 163 ? 12.559 -15.453 -12.415 1.00 59.62 163 GLU A N 1
ATOM 1293 C CA . GLU A 1 163 ? 11.301 -16.005 -11.883 1.00 59.62 163 GLU A CA 1
ATOM 1294 C C . GLU A 1 163 ? 11.496 -16.628 -10.488 1.00 59.62 163 GLU A C 1
ATOM 1296 O O . GLU A 1 163 ? 10.557 -17.139 -9.886 1.00 59.62 163 GLU A O 1
ATOM 1301 N N . ARG A 1 164 ? 12.733 -16.636 -9.968 1.00 51.28 164 ARG A N 1
ATOM 1302 C CA . ARG A 1 164 ? 13.043 -17.217 -8.656 1.00 51.28 164 ARG A CA 1
ATOM 1303 C C . ARG A 1 164 ? 12.523 -16.340 -7.522 1.00 51.28 164 ARG A C 1
ATOM 1305 O O . ARG A 1 164 ? 12.595 -15.117 -7.610 1.00 51.28 164 ARG A O 1
ATOM 1312 N N . SER A 1 165 ? 12.151 -17.010 -6.430 1.00 52.88 165 SER A N 1
ATOM 1313 C CA . SER A 1 165 ? 11.839 -16.460 -5.109 1.00 52.88 165 SER A CA 1
ATOM 1314 C C . SER A 1 165 ? 12.922 -15.471 -4.668 1.00 52.88 165 SER A C 1
ATOM 1316 O O . SER A 1 165 ? 14.001 -15.862 -4.221 1.00 52.88 165 SER A O 1
ATOM 1318 N N . GLY A 1 166 ? 12.666 -14.184 -4.876 1.00 60.12 166 GLY A N 1
ATOM 1319 C CA . GLY A 1 166 ? 13.670 -13.136 -4.712 1.00 60.12 166 GLY A CA 1
ATOM 1320 C C . GLY A 1 166 ? 13.320 -11.803 -5.368 1.00 60.12 166 GLY A C 1
ATOM 1321 O O . GLY A 1 166 ? 14.139 -10.890 -5.273 1.00 60.12 166 GLY A O 1
ATOM 1322 N N . GLY A 1 167 ? 12.147 -11.675 -6.006 1.00 65.06 167 GLY A N 1
ATOM 1323 C CA . GLY A 1 167 ? 11.617 -10.385 -6.439 1.00 65.06 167 GLY A CA 1
ATOM 1324 C C . GLY A 1 167 ? 12.016 -9.912 -7.816 1.00 65.06 167 GLY A C 1
ATOM 1325 O O . GLY A 1 167 ? 12.205 -8.716 -8.010 1.00 65.06 167 GLY A O 1
ATOM 1326 N N . GLY A 1 168 ? 12.193 -10.815 -8.778 1.00 81.12 168 GLY A N 1
ATOM 1327 C CA . GLY A 1 168 ? 12.459 -10.389 -10.150 1.00 81.12 168 GLY A CA 1
ATOM 1328 C C . GLY A 1 168 ? 11.252 -9.697 -10.781 1.00 81.12 168 GLY A C 1
ATOM 1329 O O . GLY A 1 168 ? 10.108 -9.984 -10.442 1.00 81.12 168 GLY A O 1
ATOM 1330 N N . ALA A 1 169 ? 11.492 -8.826 -11.762 1.00 83.25 169 ALA A N 1
ATOM 1331 C CA . ALA A 1 169 ? 10.407 -8.096 -12.423 1.00 83.25 169 ALA A CA 1
ATOM 1332 C C . ALA A 1 169 ? 9.395 -9.035 -13.110 1.00 83.25 169 ALA A C 1
ATOM 1334 O O . ALA A 1 169 ? 8.229 -8.679 -13.254 1.00 83.25 169 ALA A O 1
ATOM 1335 N N . ALA A 1 170 ? 9.821 -10.240 -13.508 1.00 85.44 170 ALA A N 1
ATOM 1336 C CA . ALA A 1 170 ? 8.940 -11.268 -14.060 1.00 85.44 170 ALA A CA 1
ATOM 1337 C C . ALA A 1 170 ? 7.844 -11.717 -13.074 1.00 85.44 170 ALA A C 1
ATOM 1339 O O . ALA A 1 170 ? 6.751 -12.063 -13.514 1.00 85.44 170 ALA A O 1
ATOM 1340 N N . GLU A 1 171 ? 8.089 -11.647 -11.764 1.00 87.56 171 GLU A N 1
ATOM 1341 C CA . GLU A 1 171 ? 7.112 -11.990 -10.724 1.00 87.56 171 GLU A CA 1
ATOM 1342 C C . GLU A 1 171 ? 5.903 -11.039 -10.729 1.00 87.56 171 GLU A C 1
ATOM 1344 O O . GLU A 1 171 ? 4.761 -11.461 -10.550 1.00 87.56 171 GLU A O 1
ATOM 1349 N N . GLY A 1 172 ? 6.123 -9.767 -11.070 1.00 90.56 172 GLY A N 1
ATOM 1350 C CA . GLY A 1 172 ? 5.053 -8.788 -11.246 1.00 90.56 172 GLY A CA 1
ATOM 1351 C C . GLY A 1 172 ? 4.184 -9.013 -12.490 1.00 90.56 172 GLY A C 1
ATOM 1352 O O . GLY A 1 172 ? 3.194 -8.305 -12.665 1.00 90.56 172 GLY A O 1
ATOM 1353 N N . LEU A 1 173 ? 4.515 -9.960 -13.387 1.00 91.75 173 LEU A N 1
ATOM 1354 C CA . LEU A 1 173 ? 3.759 -10.154 -14.636 1.00 91.75 173 LEU A CA 1
ATOM 1355 C C . LEU A 1 173 ? 2.321 -10.598 -14.378 1.00 91.75 173 LEU A C 1
ATOM 1357 O O . LEU A 1 173 ? 1.429 -10.192 -15.124 1.00 91.75 173 LEU A O 1
ATOM 1361 N N . THR A 1 174 ? 2.093 -11.417 -13.350 1.00 89.44 174 THR A N 1
ATOM 1362 C CA . THR A 1 174 ? 0.740 -11.829 -12.960 1.00 89.44 174 THR A CA 1
ATOM 1363 C C . THR A 1 174 ? -0.061 -10.614 -12.504 1.00 89.44 174 THR A C 1
ATOM 1365 O O . THR A 1 174 ? -1.116 -10.346 -13.068 1.00 89.44 174 THR A O 1
ATOM 1368 N N . ALA A 1 175 ? 0.480 -9.796 -11.599 1.00 91.81 175 ALA A N 1
ATOM 1369 C CA . ALA A 1 175 ? -0.163 -8.554 -11.171 1.00 91.81 175 ALA A CA 1
ATOM 1370 C C . ALA A 1 175 ? -0.418 -7.570 -12.328 1.00 91.81 175 ALA A C 1
ATOM 1372 O O . ALA A 1 175 ? -1.496 -6.986 -12.415 1.00 91.81 175 ALA A O 1
ATOM 1373 N N . ALA A 1 176 ? 0.532 -7.422 -13.257 1.00 92.38 176 ALA A N 1
ATOM 1374 C CA . ALA A 1 176 ? 0.363 -6.576 -14.437 1.00 92.38 176 ALA A CA 1
ATOM 1375 C C . ALA A 1 176 ? -0.800 -7.048 -15.325 1.00 92.38 176 ALA A C 1
ATOM 1377 O O . ALA A 1 176 ? -1.597 -6.225 -15.770 1.00 92.38 176 ALA A O 1
ATOM 1378 N N . LYS A 1 177 ? -0.931 -8.362 -15.559 1.00 90.00 177 LYS A N 1
ATOM 1379 C CA . LYS A 1 177 ? -2.077 -8.941 -16.282 1.00 90.00 177 LYS A CA 1
ATOM 1380 C C . LYS A 1 177 ? -3.387 -8.688 -15.548 1.00 90.00 177 LYS A C 1
ATOM 1382 O O . LYS A 1 177 ? -4.318 -8.174 -16.157 1.00 90.00 177 LYS A O 1
ATOM 1387 N N . LEU A 1 178 ? -3.414 -8.952 -14.243 1.00 88.56 178 LEU A N 1
ATOM 1388 C CA . LEU A 1 178 ? -4.588 -8.740 -13.403 1.00 88.56 178 LEU A CA 1
ATOM 1389 C C . LEU A 1 178 ? -5.063 -7.283 -13.441 1.00 88.56 178 LEU A C 1
ATOM 1391 O O . LEU A 1 178 ? -6.260 -7.045 -13.561 1.00 88.56 178 LEU A O 1
ATOM 1395 N N . LEU A 1 179 ? -4.161 -6.295 -13.410 1.00 88.56 179 LEU A N 1
ATOM 1396 C CA . LEU A 1 179 ? -4.551 -4.887 -13.559 1.00 88.56 179 LEU A CA 1
ATOM 1397 C C . LEU A 1 179 ? -5.076 -4.573 -14.964 1.00 88.56 179 LEU A C 1
ATOM 1399 O O . LEU A 1 179 ? -6.089 -3.893 -15.087 1.00 88.56 179 LEU A O 1
ATOM 1403 N N . MET A 1 180 ? -4.444 -5.083 -16.025 1.00 87.38 180 MET A N 1
ATOM 1404 C CA . MET A 1 180 ? -4.948 -4.878 -17.391 1.00 87.38 180 MET A CA 1
ATOM 1405 C C . MET A 1 180 ? -6.350 -5.472 -17.594 1.00 87.38 180 MET A C 1
ATOM 1407 O O . MET A 1 180 ? -7.162 -4.885 -18.303 1.00 87.38 180 MET A O 1
ATOM 1411 N N . GLU A 1 181 ? -6.634 -6.620 -16.977 1.00 83.31 181 GLU A N 1
ATOM 1412 C CA . GLU A 1 181 ? -7.921 -7.317 -17.081 1.00 83.31 181 GLU A CA 1
ATOM 1413 C C . GLU A 1 181 ? -9.002 -6.696 -16.184 1.00 83.31 181 GLU A C 1
ATOM 1415 O O . GLU A 1 181 ? -10.152 -6.575 -16.602 1.00 83.31 181 GLU A O 1
ATOM 1420 N N . SER A 1 182 ? -8.642 -6.263 -14.971 1.00 76.69 182 SER A N 1
ATOM 1421 C CA . SER A 1 182 ? -9.601 -5.749 -13.980 1.00 76.69 182 SER A CA 1
ATOM 1422 C C . SER A 1 182 ? -9.941 -4.268 -14.134 1.00 76.69 182 SER A C 1
ATOM 1424 O O . SER A 1 182 ? -11.025 -3.852 -13.728 1.00 76.69 182 SER A O 1
ATOM 1426 N N . LEU A 1 183 ? -9.048 -3.453 -14.707 1.00 71.19 183 LEU A N 1
ATOM 1427 C CA . LEU A 1 183 ? -9.233 -2.000 -14.720 1.00 71.19 183 LEU A CA 1
ATOM 1428 C C . LEU A 1 183 ? -10.066 -1.470 -15.887 1.00 71.19 183 LEU A C 1
ATOM 1430 O O . LEU A 1 183 ? -10.499 -0.326 -15.790 1.00 71.19 183 LEU A O 1
ATOM 1434 N N . GLY A 1 184 ? -10.334 -2.251 -16.941 1.00 62.56 184 GLY A N 1
ATOM 1435 C CA . GLY A 1 184 ? -11.240 -1.885 -18.045 1.00 62.56 184 GLY A CA 1
ATOM 1436 C C . GLY A 1 184 ? -11.310 -0.378 -18.387 1.00 62.56 184 GLY A C 1
ATOM 1437 O O . GLY A 1 184 ? -10.290 0.287 -18.552 1.00 62.56 184 GLY A O 1
ATOM 1438 N N . LEU A 1 185 ? -12.536 0.159 -18.468 1.00 50.41 185 LEU A N 1
ATOM 1439 C CA . LEU A 1 185 ? -12.863 1.585 -18.676 1.00 50.41 185 LEU A CA 1
ATOM 1440 C C . LEU A 1 185 ? -12.799 2.435 -17.386 1.00 50.41 185 LEU A C 1
ATOM 1442 O O . LEU A 1 185 ? -13.354 3.533 -17.346 1.00 50.41 185 LEU A O 1
ATOM 1446 N N . SER A 1 186 ? -12.193 1.944 -16.301 1.00 57.22 186 SER A N 1
ATOM 1447 C CA . SER A 1 186 ? -12.065 2.752 -15.085 1.00 57.22 186 SER A CA 1
ATOM 1448 C C . SER A 1 186 ? -11.073 3.888 -15.336 1.00 57.22 186 SER A C 1
ATOM 1450 O O . SER A 1 186 ? -9.969 3.659 -15.826 1.00 57.22 186 SER A O 1
ATOM 1452 N N . GLN A 1 187 ? -11.444 5.123 -14.993 1.00 63.09 187 GLN A N 1
ATOM 1453 C CA . GLN A 1 187 ? -10.557 6.286 -15.093 1.00 63.09 187 GLN A CA 1
ATOM 1454 C C . GLN A 1 187 ? -9.498 6.297 -13.966 1.00 63.09 187 GLN A C 1
ATOM 1456 O O . GLN A 1 187 ? -9.245 7.305 -13.311 1.00 63.09 187 GLN A O 1
ATOM 1461 N N . ALA A 1 188 ? -8.892 5.144 -13.689 1.00 69.69 188 ALA A N 1
ATOM 1462 C CA . ALA A 1 188 ? -7.886 4.967 -12.655 1.00 69.69 188 ALA A CA 1
ATOM 1463 C C . ALA A 1 188 ? -6.494 5.193 -13.255 1.00 69.69 188 ALA A C 1
ATOM 1465 O O . ALA A 1 188 ? -5.715 4.252 -13.407 1.00 69.69 188 ALA A O 1
ATOM 1466 N N . THR A 1 189 ? -6.207 6.446 -13.618 1.00 82.25 189 THR A N 1
ATOM 1467 C CA . THR A 1 189 ? -5.093 6.822 -14.507 1.00 82.25 189 THR A CA 1
ATOM 1468 C C . THR A 1 189 ? -3.752 6.196 -14.108 1.00 82.25 189 THR A C 1
ATOM 1470 O O . THR A 1 189 ? -3.089 5.561 -14.926 1.00 82.25 189 THR A O 1
ATOM 1473 N N . HIS A 1 190 ? -3.394 6.269 -12.821 1.00 87.75 190 HIS A N 1
ATOM 1474 C CA . HIS A 1 190 ? -2.191 5.631 -12.274 1.00 87.75 190 HIS A CA 1
ATOM 1475 C C . HIS A 1 190 ? -2.231 4.104 -12.391 1.00 87.75 190 HIS A C 1
ATOM 1477 O O . HIS A 1 190 ? -1.298 3.498 -12.911 1.00 87.75 190 HIS A O 1
ATOM 1483 N N . LEU A 1 191 ? -3.326 3.464 -11.970 1.00 89.38 191 LEU A N 1
ATOM 1484 C CA . LEU A 1 191 ? -3.448 2.004 -11.999 1.00 89.38 191 LEU A CA 1
ATOM 1485 C C . LEU A 1 191 ? -3.398 1.444 -13.430 1.00 89.38 191 LEU A C 1
ATOM 1487 O O . LEU A 1 191 ? -2.828 0.376 -13.638 1.00 89.38 191 LEU A O 1
ATOM 1491 N N . GLN A 1 192 ?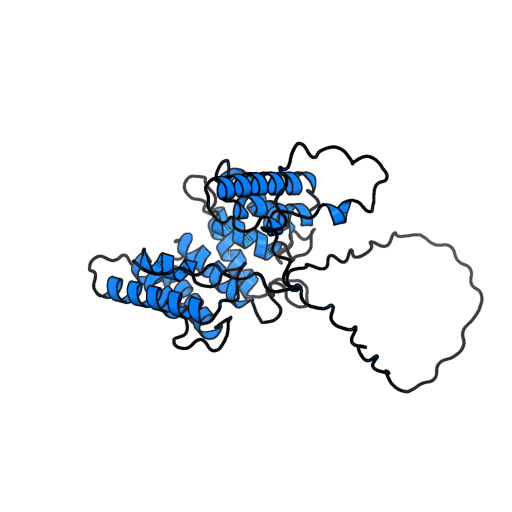 -3.921 2.172 -14.422 1.00 89.31 192 GLN A N 1
ATOM 1492 C CA . GLN A 1 192 ? -3.806 1.803 -15.839 1.00 89.31 192 GLN A CA 1
ATOM 1493 C C . GLN A 1 192 ? -2.363 1.881 -16.352 1.00 89.31 192 GLN A C 1
ATOM 1495 O O . GLN A 1 192 ? -1.986 1.119 -17.242 1.00 89.31 192 GLN A O 1
ATOM 1500 N N . HIS A 1 193 ? -1.547 2.783 -15.798 1.00 91.94 193 HIS A N 1
ATOM 1501 C CA . HIS A 1 193 ? -0.134 2.891 -16.144 1.00 91.94 193 HIS A CA 1
ATOM 1502 C C . HIS A 1 193 ? 0.703 1.777 -15.511 1.00 91.94 193 HIS A C 1
ATOM 1504 O O . HIS A 1 193 ? 1.643 1.296 -16.142 1.00 91.94 193 HIS A O 1
ATOM 1510 N N . MET A 1 194 ? 0.354 1.333 -14.301 1.00 93.62 194 MET A N 1
ATOM 1511 C CA . MET A 1 194 ? 1.150 0.385 -13.513 1.00 93.62 194 MET A CA 1
ATOM 1512 C C . MET A 1 194 ? 1.677 -0.840 -14.273 1.00 93.62 194 MET A C 1
ATOM 1514 O O . MET A 1 194 ? 2.867 -1.133 -14.136 1.00 93.62 194 MET A O 1
ATOM 1518 N N . PRO A 1 195 ? 0.900 -1.533 -15.131 1.00 94.06 195 PRO A N 1
ATOM 1519 C CA . PRO A 1 195 ? 1.426 -2.635 -15.934 1.00 94.06 195 PRO A CA 1
ATOM 1520 C C . PRO A 1 195 ? 2.683 -2.276 -16.743 1.00 94.06 195 PRO A C 1
ATOM 1522 O O . PRO A 1 195 ? 3.566 -3.118 -16.910 1.00 94.06 195 PRO A O 1
ATOM 1525 N N . ALA A 1 196 ? 2.810 -1.033 -17.223 1.00 93.81 196 ALA A N 1
ATOM 1526 C CA . ALA A 1 196 ? 3.951 -0.581 -18.017 1.00 93.81 196 ALA A CA 1
ATOM 1527 C C . ALA A 1 196 ? 5.292 -0.746 -17.284 1.00 93.81 196 ALA A C 1
ATOM 1529 O O . ALA A 1 196 ? 6.286 -1.069 -17.938 1.00 93.81 196 ALA A O 1
ATOM 1530 N N . HIS A 1 197 ? 5.313 -0.610 -15.953 1.00 93.62 197 HIS A N 1
ATOM 1531 C CA . HIS A 1 197 ? 6.510 -0.787 -15.129 1.00 93.62 197 HIS A CA 1
ATOM 1532 C C . HIS A 1 197 ? 7.092 -2.197 -15.297 1.00 93.62 197 HIS A C 1
ATOM 1534 O O . HIS A 1 197 ? 8.230 -2.363 -15.737 1.00 93.62 197 HIS A O 1
ATOM 1540 N N . THR A 1 198 ? 6.288 -3.237 -15.074 1.00 93.88 198 THR A N 1
ATOM 1541 C CA . THR A 1 198 ? 6.723 -4.627 -15.264 1.00 93.88 198 THR A CA 1
ATOM 1542 C C . THR A 1 198 ? 6.950 -4.978 -16.737 1.00 93.88 198 THR A C 1
ATOM 1544 O O . THR A 1 198 ? 7.938 -5.630 -17.091 1.00 93.88 198 THR A O 1
ATOM 1547 N N . LEU A 1 199 ? 6.048 -4.557 -17.628 1.00 94.00 199 LEU A N 1
ATOM 1548 C CA . LEU A 1 199 ? 6.102 -4.910 -19.051 1.00 94.00 199 LEU A CA 1
ATOM 1549 C C . LEU A 1 199 ? 7.361 -4.347 -19.729 1.00 94.00 199 LEU A C 1
ATOM 1551 O O . LEU A 1 199 ? 7.993 -5.036 -20.531 1.00 94.00 199 LEU A O 1
ATOM 1555 N N . MET A 1 200 ? 7.777 -3.132 -19.366 1.00 92.75 200 MET A N 1
ATOM 1556 C CA . MET A 1 200 ? 9.022 -2.525 -19.844 1.00 92.75 200 MET A CA 1
ATOM 1557 C C . MET A 1 200 ? 10.246 -3.335 -19.405 1.00 92.75 200 MET A C 1
ATOM 1559 O O . MET A 1 200 ? 11.144 -3.606 -20.206 1.00 92.75 200 MET A O 1
ATOM 1563 N N . ARG A 1 201 ? 10.276 -3.754 -18.135 1.00 91.06 201 ARG A N 1
ATOM 1564 C CA . ARG A 1 201 ? 11.389 -4.518 -17.554 1.00 91.06 201 ARG A CA 1
ATOM 1565 C C . ARG A 1 201 ? 11.519 -5.906 -18.172 1.00 91.06 201 ARG A C 1
ATOM 1567 O O . ARG A 1 201 ? 12.633 -6.386 -18.333 1.00 91.06 201 ARG A O 1
ATOM 1574 N N . THR A 1 202 ? 10.405 -6.506 -18.578 1.00 90.25 202 THR A N 1
ATOM 1575 C CA . THR A 1 202 ? 10.326 -7.876 -19.117 1.00 90.25 202 THR A CA 1
ATOM 1576 C C . THR A 1 202 ? 10.329 -7.947 -20.651 1.00 90.25 202 THR A C 1
ATOM 1578 O O . THR A 1 202 ? 10.099 -9.008 -21.227 1.00 90.25 202 THR A O 1
ATOM 1581 N N . GLY A 1 203 ? 10.598 -6.832 -21.341 1.00 90.38 203 GLY A N 1
ATOM 1582 C CA . GLY A 1 203 ? 10.735 -6.794 -22.804 1.00 90.38 203 GLY A CA 1
ATOM 1583 C C . GLY A 1 203 ? 9.416 -6.739 -23.586 1.00 90.38 203 GLY A C 1
ATOM 1584 O O . GLY A 1 203 ? 9.417 -6.827 -24.814 1.00 90.38 203 GLY A O 1
ATOM 1585 N N . ARG A 1 204 ? 8.277 -6.546 -22.912 1.00 93.50 204 ARG A N 1
ATOM 1586 C CA . ARG A 1 204 ? 6.932 -6.437 -23.506 1.00 93.50 204 ARG A CA 1
ATOM 1587 C C . ARG A 1 204 ? 6.613 -4.991 -23.902 1.00 93.50 204 ARG A C 1
ATOM 1589 O O . ARG A 1 204 ? 5.565 -4.446 -23.564 1.00 93.50 204 ARG A O 1
ATOM 1596 N N . TYR A 1 205 ? 7.528 -4.362 -24.639 1.00 93.62 205 TYR A N 1
ATOM 1597 C CA . TYR A 1 205 ? 7.526 -2.917 -24.900 1.00 93.62 205 TYR A CA 1
ATOM 1598 C C . TYR A 1 205 ? 6.240 -2.395 -25.546 1.00 93.62 205 TYR A C 1
ATOM 1600 O O . TYR A 1 205 ? 5.733 -1.354 -25.141 1.00 93.62 205 TYR A O 1
ATOM 1608 N N . TYR A 1 206 ? 5.690 -3.122 -26.522 1.00 93.94 206 TYR A N 1
ATOM 1609 C CA . TYR A 1 206 ? 4.446 -2.719 -27.179 1.00 93.94 206 TYR A CA 1
ATOM 1610 C C . TYR A 1 206 ? 3.275 -2.647 -26.187 1.00 93.94 206 TYR A C 1
ATOM 1612 O O . TYR A 1 206 ? 2.546 -1.662 -26.165 1.00 93.94 206 TYR A O 1
ATOM 1620 N N . GLN A 1 207 ? 3.139 -3.652 -25.316 1.00 93.38 207 GLN A N 1
ATOM 1621 C CA . GLN A 1 207 ? 2.090 -3.682 -24.293 1.00 93.38 207 GLN A CA 1
ATOM 1622 C C . GLN A 1 207 ? 2.290 -2.568 -23.255 1.00 93.38 207 GLN A C 1
ATOM 1624 O O . GLN A 1 207 ? 1.319 -1.936 -22.853 1.00 93.38 207 GLN A O 1
ATOM 1629 N N . ALA A 1 208 ? 3.541 -2.271 -22.884 1.00 92.94 208 ALA A N 1
ATOM 1630 C CA . ALA A 1 208 ? 3.853 -1.152 -21.996 1.00 92.94 208 ALA A CA 1
ATOM 1631 C C . ALA A 1 208 ? 3.401 0.196 -22.587 1.00 92.94 208 ALA A C 1
ATOM 1633 O O . ALA A 1 208 ? 2.753 0.977 -21.897 1.00 92.94 208 ALA A O 1
ATOM 1634 N N . VAL A 1 209 ? 3.669 0.440 -23.879 1.00 92.94 209 VAL A N 1
ATOM 1635 C CA . VAL A 1 209 ? 3.197 1.649 -24.579 1.00 92.94 209 VAL A CA 1
ATOM 1636 C C . VAL A 1 209 ? 1.671 1.718 -24.581 1.00 92.94 209 VAL A C 1
ATOM 1638 O O . VAL A 1 209 ? 1.120 2.763 -24.250 1.00 92.94 209 VAL A O 1
ATOM 1641 N N . LYS A 1 210 ? 0.978 0.611 -24.879 1.00 91.69 210 LYS A N 1
ATOM 1642 C CA . LYS A 1 210 ? -0.494 0.569 -24.852 1.00 91.69 210 LYS A CA 1
ATOM 1643 C C . LYS A 1 210 ? -1.069 0.912 -23.473 1.00 91.69 210 LYS A C 1
ATOM 1645 O O . LYS A 1 210 ? -2.036 1.667 -23.410 1.00 91.69 210 LYS A O 1
ATOM 1650 N N . ALA A 1 211 ? -0.472 0.405 -22.394 1.00 89.56 211 ALA A N 1
ATOM 1651 C CA . ALA A 1 211 ? -0.877 0.735 -21.025 1.00 89.56 211 ALA A CA 1
ATOM 1652 C C . ALA A 1 211 ? -0.674 2.232 -20.716 1.00 89.56 211 ALA A C 1
ATOM 1654 O O . ALA A 1 211 ? -1.571 2.895 -20.199 1.00 89.56 211 ALA A O 1
ATOM 1655 N N . SER A 1 212 ? 0.467 2.805 -21.117 1.00 89.44 212 SER A N 1
ATOM 1656 C CA . SER A 1 212 ? 0.741 4.241 -20.956 1.00 89.44 212 SER A CA 1
ATOM 1657 C C . SER A 1 212 ? -0.193 5.140 -21.783 1.00 89.44 212 SER A C 1
ATOM 1659 O O . SER A 1 212 ? -0.618 6.190 -21.301 1.00 89.44 212 SER A O 1
ATOM 1661 N N . GLU A 1 213 ? -0.543 4.745 -23.011 1.00 89.06 213 GLU A N 1
ATOM 1662 C CA . GLU A 1 213 ? -1.515 5.462 -23.852 1.00 89.06 213 GLU A CA 1
ATOM 1663 C C . GLU A 1 213 ? -2.916 5.473 -23.223 1.00 89.06 213 GLU A C 1
ATOM 1665 O O . GLU A 1 213 ? -3.587 6.508 -23.237 1.00 89.06 213 GLU A O 1
ATOM 1670 N N . ALA A 1 214 ? -3.347 4.344 -22.650 1.00 87.12 214 ALA A N 1
ATOM 1671 C CA . ALA A 1 214 ? -4.623 4.248 -21.944 1.00 87.12 214 ALA A CA 1
ATOM 1672 C C . ALA A 1 214 ? -4.655 5.187 -20.727 1.00 87.12 214 ALA A C 1
ATOM 1674 O O . ALA A 1 214 ? -5.552 6.020 -20.626 1.00 87.12 214 ALA A O 1
ATOM 1675 N N . ALA A 1 215 ? -3.617 5.142 -19.886 1.00 88.44 215 ALA A N 1
ATOM 1676 C CA . ALA A 1 215 ? -3.475 6.030 -18.732 1.00 88.44 215 ALA A CA 1
ATOM 1677 C C . ALA A 1 215 ? -3.471 7.519 -19.121 1.00 88.44 215 ALA A C 1
ATOM 1679 O O . ALA A 1 215 ? -4.153 8.332 -18.501 1.00 88.44 215 ALA A O 1
ATOM 1680 N N . THR A 1 216 ? -2.753 7.874 -20.193 1.00 86.81 216 THR A N 1
ATOM 1681 C CA . THR A 1 216 ? -2.719 9.250 -20.721 1.00 86.81 216 THR A CA 1
ATOM 1682 C C . THR A 1 216 ? -4.100 9.701 -21.198 1.00 86.81 216 THR A C 1
ATOM 1684 O O . THR A 1 216 ? -4.478 10.854 -21.005 1.00 86.81 216 THR A O 1
ATOM 1687 N N . SER A 1 217 ? -4.868 8.803 -21.816 1.00 87.06 217 SER A N 1
ATOM 1688 C CA . SER A 1 217 ? -6.229 9.112 -22.265 1.00 87.06 217 SER A CA 1
ATOM 1689 C C . SER A 1 217 ? -7.144 9.402 -21.074 1.00 87.06 217 SER A C 1
ATOM 1691 O O . SER A 1 217 ? -7.864 10.398 -21.090 1.00 87.06 217 SER A O 1
ATOM 1693 N N . SER A 1 218 ? -7.050 8.615 -19.999 1.00 86.62 218 SER A N 1
ATOM 1694 C CA . SER A 1 218 ? -7.807 8.874 -18.771 1.00 86.62 218 SER A CA 1
ATOM 1695 C C . SER A 1 218 ? -7.340 10.135 -18.027 1.00 86.62 218 SER A C 1
ATOM 1697 O O . SER A 1 218 ? -8.179 10.859 -17.494 1.00 86.62 218 SER A O 1
ATOM 1699 N N . ASP A 1 219 ? -6.044 10.479 -18.052 1.00 85.25 219 ASP A N 1
ATOM 1700 C CA . ASP A 1 219 ? -5.558 11.771 -17.532 1.00 85.25 219 ASP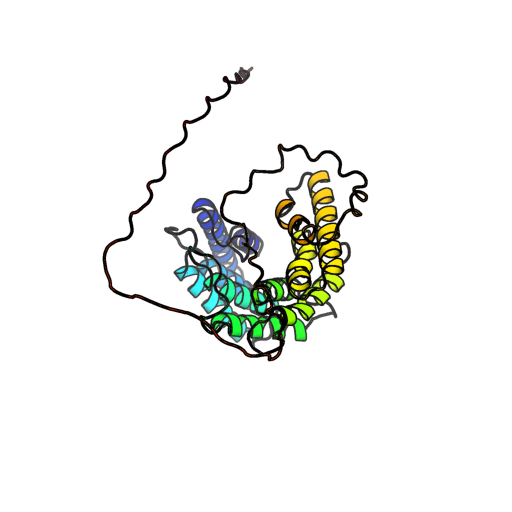 A CA 1
ATOM 1701 C C . ASP A 1 219 ? -6.197 12.961 -18.272 1.00 85.25 219 ASP A C 1
ATOM 1703 O O . ASP A 1 219 ? -6.574 13.954 -17.647 1.00 85.25 219 ASP A O 1
ATOM 1707 N N . LEU A 1 220 ? -6.334 12.873 -19.602 1.00 84.94 220 LEU A N 1
ATOM 1708 C CA . LEU A 1 220 ? -6.975 13.917 -20.408 1.00 84.94 220 LEU A CA 1
ATOM 1709 C C . LEU A 1 220 ? -8.457 14.085 -20.056 1.00 84.94 220 LEU A C 1
ATOM 1711 O O . LEU A 1 220 ? -8.946 15.213 -19.998 1.00 84.94 220 LEU A O 1
ATOM 1715 N N . GLU A 1 221 ? -9.170 12.990 -19.801 1.00 85.44 221 GLU A N 1
ATOM 1716 C CA . GLU A 1 221 ? -10.564 13.041 -19.350 1.00 85.44 221 GLU A CA 1
ATOM 1717 C C . GLU A 1 221 ? -10.693 13.727 -17.982 1.00 85.44 221 GLU A C 1
ATOM 1719 O O . GLU A 1 221 ? -11.551 14.596 -17.821 1.00 85.44 221 GLU A O 1
ATOM 1724 N N . TYR A 1 222 ? -9.797 13.425 -17.035 1.00 83.88 222 TYR A N 1
ATOM 1725 C CA . TYR A 1 222 ? -9.740 14.091 -15.726 1.00 83.88 222 TYR A CA 1
ATOM 1726 C C . TYR A 1 222 ? -9.513 15.599 -15.851 1.00 83.88 222 TYR A C 1
ATOM 1728 O O . TYR A 1 222 ? -10.234 16.389 -15.237 1.00 83.88 222 TYR A O 1
ATOM 1736 N N . LEU A 1 223 ? -8.547 16.002 -16.682 1.00 84.62 223 LEU A N 1
ATOM 1737 C CA . LEU A 1 223 ? -8.257 17.414 -16.941 1.00 84.62 223 LEU A CA 1
ATOM 1738 C C . LEU A 1 223 ? -9.460 18.133 -17.558 1.00 84.62 223 LEU A C 1
ATOM 1740 O O . LEU A 1 223 ? -9.799 19.238 -17.137 1.00 84.62 223 LEU A O 1
ATOM 1744 N N . ASN A 1 224 ? -10.137 17.498 -18.518 1.00 87.00 224 ASN A N 1
ATOM 1745 C CA . ASN A 1 224 ? -11.340 18.051 -19.142 1.00 87.00 224 ASN A CA 1
ATOM 1746 C C . ASN A 1 224 ? -12.509 18.175 -18.151 1.00 87.00 224 ASN A C 1
ATOM 1748 O O . ASN A 1 224 ? -13.334 19.075 -18.293 1.00 87.00 224 ASN A O 1
ATOM 1752 N N . ALA A 1 225 ? -12.561 17.313 -17.133 1.00 86.44 225 ALA A N 1
ATOM 1753 C CA . ALA A 1 225 ? -13.523 17.383 -16.036 1.00 86.44 225 ALA A CA 1
ATOM 1754 C C . ALA A 1 225 ? -13.122 18.374 -14.919 1.00 86.44 225 ALA A C 1
ATOM 1756 O O . ALA A 1 225 ? -13.815 18.466 -13.907 1.00 86.44 225 ALA A O 1
ATOM 1757 N N . GLY A 1 226 ? -12.015 19.113 -15.068 1.00 83.31 226 GLY A N 1
ATOM 1758 C CA . GLY A 1 226 ? -11.535 20.079 -14.073 1.00 83.31 226 GLY A CA 1
ATOM 1759 C C . GLY A 1 226 ? -10.869 19.449 -12.845 1.00 83.31 226 GLY A C 1
ATOM 1760 O O . GLY A 1 226 ? -10.716 20.119 -11.825 1.00 83.31 226 GLY A O 1
ATOM 1761 N N . SER A 1 227 ? -10.484 18.174 -12.929 1.00 81.88 227 SER A N 1
ATOM 1762 C CA . SER A 1 227 ? -9.761 17.452 -11.878 1.00 81.88 227 SER A CA 1
ATOM 1763 C C . SER A 1 227 ? -8.257 17.418 -12.158 1.00 81.88 227 SER A C 1
ATOM 1765 O O . SER A 1 227 ? -7.821 17.505 -13.306 1.00 81.88 227 SER A O 1
ATOM 1767 N N . GLU A 1 228 ? -7.450 17.271 -11.107 1.00 78.81 228 GLU A N 1
ATOM 1768 C CA . GLU A 1 228 ? -6.001 17.089 -11.236 1.00 78.81 228 GLU A CA 1
ATOM 1769 C C . GLU A 1 228 ? -5.683 15.588 -11.368 1.00 78.81 228 GLU A C 1
ATOM 1771 O O . GLU A 1 228 ? -5.930 14.832 -10.423 1.00 78.81 228 GLU A O 1
ATOM 1776 N N . PRO A 1 229 ? -5.188 15.117 -12.528 1.00 79.12 229 PRO A N 1
ATOM 1777 C CA . PRO A 1 229 ? -4.762 13.732 -12.678 1.00 79.12 229 PRO A CA 1
ATOM 1778 C C . PRO A 1 229 ? -3.499 13.452 -11.862 1.00 79.12 229 PRO A C 1
ATOM 1780 O O . PRO A 1 229 ? -2.693 14.346 -11.603 1.00 79.12 229 PRO A O 1
ATOM 1783 N N . TYR A 1 230 ? -3.280 12.178 -11.537 1.00 70.12 230 TYR A N 1
ATOM 1784 C CA . TYR A 1 230 ? -2.126 11.740 -10.755 1.00 70.12 230 TYR A CA 1
ATOM 1785 C C . TYR A 1 230 ? -0.775 12.159 -11.364 1.00 70.12 230 TYR A C 1
ATOM 1787 O O . TYR A 1 230 ? 0.148 12.523 -10.636 1.00 70.12 230 TYR A O 1
ATOM 1795 N N . GLY A 1 231 ? -0.642 12.162 -12.693 1.00 65.94 231 GLY A N 1
ATOM 1796 C CA . GLY A 1 231 ? 0.557 12.726 -13.297 1.00 65.94 231 GLY A CA 1
ATOM 1797 C C . GLY A 1 231 ? 0.732 12.415 -14.777 1.00 65.94 231 GLY A C 1
ATOM 1798 O O . GLY A 1 231 ? 1.280 11.360 -15.102 1.00 65.94 231 GLY A O 1
ATOM 1799 N N . PRO A 1 232 ? 0.476 13.387 -15.669 1.00 60.72 232 PRO A N 1
ATOM 1800 C CA . PRO A 1 232 ? 0.833 13.277 -17.080 1.00 60.72 232 PRO A CA 1
ATOM 1801 C C . PRO A 1 232 ? 2.333 12.991 -17.270 1.00 60.72 232 PRO A C 1
ATOM 1803 O O . PRO A 1 232 ? 2.723 12.305 -18.200 1.00 60.72 232 PRO A O 1
ATOM 1806 N N . GLY A 1 233 ? 3.204 13.466 -16.367 1.00 60.88 233 GLY A N 1
ATOM 1807 C CA . GLY A 1 233 ? 4.646 13.190 -16.414 1.00 60.88 233 GLY A CA 1
ATOM 1808 C C . GLY A 1 233 ? 5.051 11.769 -15.997 1.00 60.88 233 GLY A C 1
ATOM 1809 O O . GLY A 1 233 ? 6.045 11.266 -16.511 1.00 60.88 233 GLY A O 1
ATOM 1810 N N . HIS A 1 234 ? 4.292 11.133 -15.098 1.00 69.75 234 HIS A N 1
ATOM 1811 C CA . HIS A 1 234 ? 4.505 9.745 -14.669 1.00 69.75 234 HIS A CA 1
ATOM 1812 C C . HIS A 1 234 ? 4.045 8.774 -15.760 1.00 69.75 234 HIS A C 1
ATOM 1814 O O . HIS A 1 234 ? 4.759 7.842 -16.118 1.00 69.75 234 HIS A O 1
ATOM 1820 N N . ASN A 1 235 ? 2.890 9.069 -16.364 1.00 63.06 235 ASN A N 1
ATOM 1821 C CA . ASN A 1 235 ? 2.276 8.209 -17.369 1.00 63.06 235 ASN A CA 1
ATOM 1822 C C . ASN A 1 235 ? 2.973 8.284 -18.738 1.00 63.06 235 ASN A C 1
ATOM 1824 O O . ASN A 1 235 ? 2.891 7.347 -19.536 1.00 63.06 235 ASN A O 1
ATOM 1828 N N . LEU A 1 236 ? 3.718 9.364 -18.990 1.00 57.31 236 LEU A N 1
ATOM 1829 C CA . LEU A 1 236 ? 4.585 9.512 -20.152 1.00 57.31 236 LEU A CA 1
ATOM 1830 C C . LEU A 1 236 ? 5.933 8.819 -19.915 1.00 57.31 236 LEU A C 1
ATOM 1832 O O . LEU A 1 236 ? 6.930 9.450 -19.557 1.00 57.31 236 LEU A O 1
ATOM 1836 N N . VAL A 1 237 ? 6.019 7.529 -20.251 1.00 46.09 237 VAL A N 1
ATOM 1837 C CA . VAL A 1 237 ? 7.314 6.937 -20.613 1.00 46.09 237 VAL A CA 1
ATOM 1838 C C . VAL A 1 237 ? 7.842 7.746 -21.795 1.00 46.09 237 VAL A C 1
ATOM 1840 O O . VAL A 1 237 ? 7.341 7.601 -22.908 1.00 46.09 237 VAL A O 1
ATOM 1843 N N . LYS A 1 238 ? 8.834 8.627 -21.597 1.00 33.88 238 LYS A N 1
ATOM 1844 C CA . LYS A 1 238 ? 9.474 9.311 -22.730 1.00 33.88 238 LYS A CA 1
ATOM 1845 C C . LYS A 1 238 ? 9.977 8.233 -23.705 1.00 33.88 238 LYS A C 1
ATOM 1847 O O . LYS A 1 238 ? 10.910 7.512 -23.348 1.00 33.88 238 LYS A O 1
ATOM 1852 N N . PRO A 1 239 ? 9.494 8.172 -24.960 1.00 34.19 239 PRO A N 1
ATOM 1853 C CA . PRO A 1 239 ? 9.973 7.212 -25.966 1.00 34.19 239 PRO A CA 1
ATOM 1854 C C . PRO A 1 239 ? 11.452 7.410 -26.364 1.00 34.19 239 PRO A C 1
ATOM 1856 O O . PRO A 1 239 ? 11.968 6.749 -27.262 1.00 34.19 239 PRO A O 1
ATOM 1859 N N . ALA A 1 240 ? 12.160 8.347 -25.727 1.00 33.59 240 ALA A N 1
ATOM 1860 C CA . ALA A 1 240 ? 13.505 8.776 -26.087 1.00 33.59 240 ALA A CA 1
ATOM 1861 C C . ALA A 1 240 ? 14.604 7.740 -25.774 1.00 33.59 240 ALA A C 1
ATOM 1863 O O . ALA A 1 240 ? 15.710 7.860 -26.296 1.00 33.59 240 ALA A O 1
ATOM 1864 N N . GLY A 1 241 ? 14.326 6.725 -24.947 1.00 31.06 241 GLY A N 1
ATOM 1865 C CA . GLY A 1 241 ? 15.289 5.659 -24.643 1.00 31.06 241 GLY A CA 1
ATOM 1866 C C . GLY A 1 241 ? 15.399 4.582 -25.730 1.00 31.06 241 GLY A C 1
ATOM 1867 O O . GLY A 1 241 ? 16.451 3.965 -25.878 1.00 31.06 241 GLY A O 1
ATOM 1868 N N . SER A 1 242 ? 14.346 4.376 -26.527 1.00 30.25 242 SER A N 1
ATOM 1869 C CA . SER A 1 242 ? 14.293 3.336 -27.566 1.00 30.25 242 SER A CA 1
ATOM 1870 C C . SER A 1 242 ? 14.614 3.847 -28.974 1.00 30.25 242 SER A C 1
ATOM 1872 O O . SER A 1 242 ? 14.801 3.044 -29.885 1.00 30.25 242 SER A O 1
ATOM 1874 N N . SER A 1 243 ? 14.715 5.165 -29.178 1.00 29.98 243 SER A N 1
ATOM 1875 C CA . SER A 1 243 ? 14.946 5.762 -30.502 1.00 29.98 243 SER A CA 1
ATOM 1876 C C . SER A 1 243 ? 16.417 5.836 -30.930 1.00 29.98 243 SER A C 1
ATOM 1878 O O . SER A 1 243 ? 16.695 6.175 -32.076 1.00 29.98 243 SER A O 1
ATOM 1880 N N . LYS A 1 244 ? 17.381 5.481 -30.068 1.00 31.00 244 LYS A N 1
ATOM 1881 C CA . LYS A 1 244 ? 18.810 5.520 -30.437 1.00 31.00 244 LYS A CA 1
ATOM 1882 C C . LYS A 1 244 ? 19.303 4.328 -31.268 1.00 31.00 244 LYS A C 1
ATOM 1884 O O . LYS A 1 244 ? 20.457 4.353 -31.682 1.00 31.00 244 LYS A O 1
ATOM 1889 N N . SER A 1 245 ? 18.487 3.301 -31.531 1.00 29.62 245 SER A N 1
ATOM 1890 C CA . SER A 1 245 ? 18.985 2.060 -32.154 1.00 29.62 245 SER A CA 1
ATOM 1891 C C . SER A 1 245 ? 18.355 1.638 -33.481 1.00 29.62 245 SER A C 1
ATOM 1893 O O . SER A 1 245 ? 18.766 0.605 -34.007 1.00 29.62 245 SER A O 1
ATOM 1895 N N . ARG A 1 246 ? 17.434 2.397 -34.094 1.00 29.33 246 ARG A N 1
ATOM 1896 C CA . ARG A 1 246 ? 16.970 2.088 -35.463 1.00 29.33 246 ARG A CA 1
ATOM 1897 C C . ARG A 1 246 ? 16.774 3.352 -36.290 1.00 29.33 246 ARG A C 1
ATOM 1899 O O . ARG A 1 246 ? 16.062 4.264 -35.887 1.00 29.33 246 ARG A O 1
ATOM 1906 N N . GLY A 1 247 ? 17.467 3.388 -37.425 1.00 25.72 247 GLY A N 1
ATOM 1907 C CA . GLY A 1 247 ? 17.462 4.493 -38.372 1.00 25.72 247 GLY A CA 1
ATOM 1908 C C . GLY A 1 247 ? 16.070 4.813 -38.916 1.00 25.72 247 GLY A C 1
ATOM 1909 O O . GLY A 1 247 ? 15.230 3.932 -39.076 1.00 25.72 247 GLY A O 1
ATOM 1910 N N . SER A 1 248 ? 15.878 6.105 -39.176 1.00 29.44 248 SER A N 1
ATOM 1911 C CA . SER A 1 248 ? 14.907 6.730 -40.080 1.00 29.44 248 SER A CA 1
ATOM 1912 C C . SER A 1 248 ? 13.698 5.877 -40.483 1.00 29.44 248 SER A C 1
ATOM 1914 O O . SER A 1 248 ? 13.740 5.245 -41.532 1.00 29.44 248 SER A O 1
ATOM 1916 N N . SER A 1 249 ? 12.621 5.865 -39.680 1.00 27.66 249 SER A N 1
ATOM 1917 C CA . SER A 1 249 ? 11.245 5.547 -40.153 1.00 27.66 249 SER A CA 1
ATOM 1918 C C . SER A 1 249 ? 10.121 5.607 -39.089 1.00 27.66 249 SER A C 1
ATOM 1920 O O . SER A 1 249 ? 9.121 4.915 -39.226 1.00 27.66 249 SER A O 1
ATOM 1922 N N . THR A 1 250 ? 10.197 6.447 -38.047 1.00 27.89 250 THR A N 1
ATOM 1923 C CA . THR A 1 250 ? 9.072 6.606 -37.080 1.00 27.89 250 THR A CA 1
ATOM 1924 C C . THR A 1 250 ? 8.739 8.056 -36.712 1.00 27.89 250 THR A C 1
ATOM 1926 O O . THR A 1 250 ? 8.205 8.350 -35.647 1.00 27.89 250 THR A O 1
ATOM 1929 N N . LEU A 1 251 ? 8.980 8.984 -37.640 1.00 26.44 251 LEU A N 1
ATOM 1930 C CA . LEU A 1 251 ? 8.299 10.282 -37.678 1.00 26.44 251 LEU A CA 1
ATOM 1931 C C . LEU A 1 251 ? 6.969 10.090 -38.413 1.00 26.44 251 LEU A C 1
ATOM 1933 O O . LEU A 1 251 ? 6.926 10.353 -39.601 1.00 26.44 251 LEU A O 1
ATOM 1937 N N . LEU A 1 252 ? 5.936 9.550 -37.758 1.00 28.48 252 LEU A N 1
ATOM 1938 C CA . LEU A 1 252 ? 4.517 9.619 -38.170 1.00 28.48 252 LEU A CA 1
ATOM 1939 C C . LEU A 1 252 ? 3.694 8.690 -37.267 1.00 28.48 252 LEU A C 1
ATOM 1941 O O . LEU A 1 252 ? 3.532 7.517 -37.569 1.00 28.48 252 LEU A O 1
ATOM 1945 N N . CYS A 1 253 ? 3.233 9.217 -36.132 1.00 24.00 253 CYS A N 1
ATOM 1946 C CA . CYS A 1 253 ? 1.949 8.880 -35.501 1.00 24.00 253 CYS A CA 1
ATOM 1947 C C . CYS A 1 253 ? 1.781 9.739 -34.241 1.00 24.00 253 CYS A C 1
ATOM 1949 O O . CYS A 1 253 ? 1.805 9.263 -33.113 1.00 24.00 253 CYS A O 1
ATOM 1951 N N . ALA A 1 254 ? 1.637 11.044 -34.455 1.00 26.41 254 ALA A N 1
ATOM 1952 C CA . ALA A 1 254 ? 1.014 11.938 -33.492 1.00 26.41 254 ALA A CA 1
ATOM 1953 C C . ALA A 1 254 ? -0.283 12.450 -34.134 1.00 26.41 254 ALA A C 1
ATOM 1955 O O . ALA A 1 254 ? -0.250 13.471 -34.826 1.00 26.41 254 ALA A O 1
ATOM 1956 N N . PRO A 1 255 ? -1.429 11.760 -33.995 1.00 28.12 255 PRO A N 1
ATOM 1957 C CA . PRO A 1 255 ? -2.689 12.382 -34.336 1.00 28.12 255 PRO A CA 1
ATOM 1958 C C . PRO A 1 255 ? -3.090 13.268 -33.153 1.00 28.12 255 PRO A C 1
ATOM 1960 O O . PRO A 1 255 ? -3.526 12.788 -32.116 1.00 28.12 255 PRO A O 1
ATOM 1963 N N . LYS A 1 256 ? -2.905 14.581 -33.327 1.00 27.95 256 LYS A N 1
ATOM 1964 C CA . LYS A 1 256 ? -3.560 15.647 -32.552 1.00 27.95 256 LYS A CA 1
ATOM 1965 C C . LYS A 1 256 ? -3.534 15.464 -31.025 1.00 27.95 256 LYS A C 1
ATOM 1967 O O . LYS A 1 256 ? -4.577 15.475 -30.380 1.00 27.95 256 LYS A O 1
ATOM 1972 N N . THR A 1 257 ? -2.349 15.443 -30.419 1.00 33.94 257 THR A N 1
ATOM 1973 C CA . THR A 1 257 ? -2.247 16.031 -29.080 1.00 33.94 257 THR A CA 1
ATOM 1974 C C . THR A 1 257 ? -2.484 17.528 -29.263 1.00 33.94 257 THR A C 1
ATOM 1976 O O . THR A 1 257 ? -1.679 18.239 -29.870 1.00 33.94 257 THR A O 1
ATOM 1979 N N . GLY A 1 258 ? -3.657 18.012 -28.844 1.00 28.20 258 GLY A N 1
ATOM 1980 C CA . GLY A 1 258 ? -3.871 19.447 -28.682 1.00 28.20 258 GLY A CA 1
ATOM 1981 C C . GLY A 1 258 ? -2.686 20.010 -27.905 1.00 28.20 258 GLY A C 1
ATOM 1982 O O . GLY A 1 258 ? -2.190 19.339 -27.002 1.00 28.20 258 GLY A O 1
ATOM 1983 N N . ARG A 1 259 ? -2.176 21.179 -28.312 1.00 30.48 259 ARG A N 1
ATOM 1984 C CA . ARG A 1 259 ? -1.079 21.878 -27.628 1.00 30.48 259 ARG A CA 1
ATOM 1985 C C . ARG A 1 259 ? -1.342 21.861 -26.120 1.00 30.48 259 ARG A C 1
ATOM 1987 O O . ARG A 1 259 ? -2.120 22.675 -25.633 1.00 30.48 259 ARG A O 1
ATOM 1994 N N . LEU A 1 260 ? -0.702 20.942 -25.400 1.00 34.38 260 LEU A N 1
ATOM 1995 C CA . LEU A 1 260 ? -0.620 21.010 -23.954 1.00 34.38 260 LEU A CA 1
ATOM 1996 C C . LEU A 1 260 ? 0.253 22.228 -23.680 1.00 34.38 260 LEU A C 1
ATOM 1998 O O . LEU A 1 260 ? 1.432 22.264 -24.030 1.00 34.38 260 LEU A O 1
ATOM 2002 N N . ASP A 1 261 ? -0.391 23.277 -23.187 1.00 29.39 261 ASP A N 1
ATOM 2003 C CA . ASP A 1 261 ? 0.252 24.524 -22.820 1.00 29.39 261 ASP A CA 1
ATOM 2004 C C . ASP A 1 261 ? 1.362 24.219 -21.800 1.00 29.39 261 ASP A C 1
ATOM 2006 O O . ASP A 1 261 ? 1.125 23.561 -20.783 1.00 29.39 261 ASP A O 1
ATOM 2010 N N . ASN A 1 262 ? 2.580 24.703 -22.064 1.00 36.19 262 ASN A N 1
ATOM 2011 C CA . ASN A 1 262 ? 3.756 24.514 -21.205 1.00 36.19 262 ASN A CA 1
ATOM 2012 C C . ASN A 1 262 ? 3.542 25.027 -19.767 1.00 36.19 262 ASN A C 1
ATOM 2014 O O . ASN A 1 262 ? 4.373 24.774 -18.901 1.00 36.19 262 ASN A O 1
ATOM 2018 N N . ARG A 1 263 ? 2.436 25.730 -19.492 1.00 35.03 263 ARG A N 1
ATOM 2019 C CA . ARG A 1 263 ? 2.022 26.148 -18.149 1.00 35.03 263 ARG A CA 1
ATOM 2020 C C . ARG A 1 263 ? 1.620 24.996 -17.215 1.00 35.03 263 ARG A C 1
ATOM 2022 O O . ARG A 1 263 ? 1.708 25.185 -16.008 1.00 35.03 263 ARG A O 1
ATOM 2029 N N . PHE A 1 264 ? 1.233 23.825 -17.735 1.00 35.66 264 PHE A N 1
ATOM 2030 C CA . PHE A 1 264 ? 0.832 22.661 -16.918 1.00 35.66 264 PHE A CA 1
ATOM 2031 C C . PHE A 1 264 ? 1.934 21.609 -16.739 1.00 35.66 264 PHE A C 1
ATOM 2033 O O . PHE A 1 264 ? 1.859 20.764 -15.850 1.00 35.66 264 PHE A O 1
ATOM 2040 N N . LEU A 1 265 ? 2.991 21.675 -17.551 1.00 36.84 265 LEU A N 1
ATOM 2041 C CA . LEU A 1 265 ? 4.190 20.865 -17.375 1.00 36.84 265 LEU A CA 1
ATOM 2042 C C . LEU A 1 265 ? 5.110 21.584 -16.387 1.00 36.84 265 LEU A C 1
ATOM 2044 O O . LEU A 1 265 ? 6.036 22.294 -16.778 1.00 36.84 265 LEU A O 1
ATOM 2048 N N . GLY A 1 266 ? 4.844 21.425 -15.089 1.00 31.31 266 GLY A N 1
ATOM 2049 C CA . GLY A 1 266 ? 5.807 21.815 -14.063 1.00 31.31 266 GLY A CA 1
ATOM 2050 C C . GLY A 1 266 ? 7.168 21.191 -14.387 1.00 31.31 266 GLY A C 1
ATOM 2051 O O . GLY A 1 266 ? 7.258 19.990 -14.641 1.00 31.31 266 GLY A O 1
ATOM 2052 N N . ALA A 1 267 ? 8.226 22.006 -14.435 1.00 28.39 267 ALA A N 1
ATOM 2053 C CA . ALA A 1 267 ? 9.577 21.504 -14.657 1.00 28.39 267 ALA A CA 1
ATOM 2054 C C . ALA A 1 267 ? 9.875 20.382 -13.642 1.00 28.39 267 ALA A C 1
ATOM 2056 O O . ALA A 1 267 ? 9.557 20.552 -12.459 1.00 28.39 267 ALA A O 1
ATOM 2057 N N . PRO A 1 268 ? 10.462 19.245 -14.062 1.00 33.09 268 PRO A N 1
ATOM 2058 C CA . PRO A 1 268 ? 10.751 18.157 -13.142 1.00 33.09 268 PRO A CA 1
ATOM 2059 C C . PRO A 1 268 ? 11.644 18.689 -12.022 1.00 33.09 268 PRO A C 1
ATOM 2061 O O . PRO A 1 268 ? 12.744 19.188 -12.274 1.00 33.09 268 PRO A O 1
ATOM 2064 N N . LYS A 1 269 ? 11.168 18.598 -10.775 1.00 26.31 269 LYS A N 1
ATOM 2065 C CA . LYS A 1 269 ? 12.030 18.788 -9.609 1.00 26.31 269 LYS A CA 1
ATOM 2066 C C . LYS A 1 269 ? 13.104 17.706 -9.695 1.00 26.31 269 LYS A C 1
ATOM 2068 O O . LYS A 1 269 ? 12.792 16.520 -9.778 1.00 26.31 269 LYS A O 1
ATOM 2073 N N . SER A 1 270 ? 14.364 18.124 -9.756 1.00 29.50 270 SER A N 1
ATOM 2074 C CA . SER A 1 270 ? 15.528 17.242 -9.801 1.00 29.50 270 SER A CA 1
ATOM 2075 C C . SER A 1 270 ? 15.458 16.237 -8.647 1.00 29.50 270 SER A C 1
ATOM 2077 O O . SER A 1 270 ? 15.613 16.628 -7.492 1.00 29.50 270 SER A O 1
ATOM 2079 N N . GLY A 1 271 ? 15.171 14.970 -8.958 1.00 26.92 271 GLY A N 1
ATOM 2080 C CA . GLY A 1 271 ? 15.041 13.904 -7.959 1.00 26.92 271 GLY A CA 1
ATOM 2081 C C . GLY A 1 271 ? 14.317 12.634 -8.428 1.00 26.92 271 GLY A C 1
ATOM 2082 O O . GLY A 1 271 ? 14.548 11.584 -7.849 1.00 26.92 271 GLY A O 1
ATOM 2083 N N . GLN A 1 272 ? 13.502 12.685 -9.490 1.00 27.83 272 GLN A N 1
ATOM 2084 C CA . GLN A 1 272 ? 12.766 11.515 -10.017 1.00 27.83 272 GLN A CA 1
ATOM 2085 C C . GLN A 1 272 ? 13.221 11.083 -11.421 1.00 27.83 272 GLN A C 1
ATOM 2087 O O . GLN A 1 272 ? 12.414 10.767 -12.290 1.00 27.83 272 GLN A O 1
ATOM 2092 N N . VAL A 1 273 ? 14.528 11.088 -11.680 1.00 25.20 273 VAL A N 1
ATOM 2093 C CA . VAL A 1 273 ? 15.067 10.497 -12.913 1.00 25.20 273 VAL A CA 1
ATOM 2094 C C . VAL A 1 273 ? 15.715 9.170 -12.545 1.00 25.20 273 VAL A C 1
ATOM 2096 O O . VAL A 1 273 ? 16.805 9.154 -11.982 1.00 25.20 273 VAL A O 1
ATOM 2099 N N . MET A 1 274 ? 15.046 8.061 -12.862 1.00 26.38 274 MET A N 1
ATOM 2100 C CA . MET A 1 274 ? 15.697 6.752 -12.906 1.00 26.38 274 MET A CA 1
ATOM 2101 C C . MET A 1 274 ? 16.764 6.793 -14.013 1.00 26.38 274 MET A C 1
ATOM 2103 O O . MET A 1 274 ? 16.434 6.877 -15.199 1.00 26.38 274 MET A O 1
ATOM 2107 N N . ASP A 1 275 ? 18.046 6.798 -13.634 1.00 23.64 275 ASP A N 1
ATOM 2108 C CA . ASP A 1 275 ? 19.176 6.690 -14.567 1.00 23.64 275 ASP A CA 1
ATOM 2109 C C . ASP A 1 275 ? 19.253 5.248 -15.096 1.00 23.64 275 ASP A C 1
ATOM 2111 O O . ASP A 1 275 ? 19.772 4.341 -14.443 1.00 23.64 275 ASP A O 1
ATOM 2115 N N . PHE A 1 276 ? 18.695 5.012 -16.284 1.00 29.17 276 PHE A N 1
ATOM 2116 C CA . PHE A 1 276 ? 18.772 3.725 -16.971 1.00 29.17 276 PHE A CA 1
ATOM 2117 C C . PHE A 1 276 ? 20.160 3.532 -17.594 1.00 29.17 276 PHE A C 1
ATOM 2119 O O . PHE A 1 276 ? 20.378 3.821 -18.773 1.00 29.17 276 PHE A O 1
ATOM 2126 N N . ARG A 1 277 ? 21.108 2.974 -16.835 1.00 23.81 277 ARG A N 1
ATOM 2127 C CA . ARG A 1 277 ? 22.344 2.440 -17.424 1.00 23.81 277 ARG A CA 1
ATOM 2128 C C . ARG A 1 277 ? 22.100 1.036 -17.966 1.00 23.81 277 ARG A C 1
ATOM 2130 O O . ARG A 1 277 ? 21.924 0.084 -17.212 1.00 23.81 277 ARG A O 1
ATOM 2137 N N . GLN A 1 278 ? 22.118 0.897 -19.291 1.00 26.69 278 GLN A N 1
ATOM 2138 C CA . GLN A 1 278 ? 22.262 -0.406 -19.939 1.00 26.69 278 GLN A CA 1
ATOM 2139 C C . GLN A 1 278 ? 23.593 -1.039 -19.515 1.00 26.69 278 GLN A C 1
ATOM 2141 O O . GLN A 1 278 ? 24.655 -0.462 -19.740 1.00 26.69 278 GLN A O 1
ATOM 2146 N N . VAL A 1 279 ? 23.539 -2.244 -18.947 1.00 24.08 279 VAL A N 1
ATOM 2147 C CA . VAL A 1 279 ? 24.707 -3.122 -18.829 1.00 24.08 279 VAL A CA 1
ATOM 2148 C C . VAL A 1 279 ? 24.945 -3.732 -20.218 1.00 24.08 279 VAL A C 1
ATOM 2150 O O . VAL A 1 279 ? 24.061 -4.434 -20.716 1.00 24.08 279 VAL A O 1
ATOM 2153 N N . PRO A 1 280 ? 26.074 -3.468 -20.901 1.00 27.36 280 PRO A N 1
ATOM 2154 C CA . PRO A 1 280 ? 26.315 -4.048 -22.215 1.00 27.36 280 PRO A CA 1
ATOM 2155 C C . PRO A 1 280 ? 26.553 -5.555 -22.077 1.00 27.36 280 PRO A C 1
ATOM 2157 O O . PRO A 1 280 ? 27.506 -5.985 -21.428 1.00 27.36 280 PRO A O 1
ATOM 2160 N N . HIS A 1 281 ? 25.714 -6.367 -22.718 1.00 30.09 281 HIS A N 1
ATOM 2161 C CA . HIS A 1 281 ? 25.991 -7.787 -22.905 1.00 30.09 281 HIS A CA 1
ATOM 2162 C C . HIS A 1 281 ? 27.222 -7.956 -23.810 1.00 30.09 281 HIS A C 1
ATOM 2164 O O . HIS A 1 281 ? 27.193 -7.624 -24.998 1.00 30.09 281 HIS A O 1
ATOM 2170 N N . GLY A 1 282 ? 28.313 -8.476 -23.245 1.00 26.05 282 GLY A N 1
ATOM 2171 C CA . GLY A 1 282 ? 29.488 -8.901 -23.999 1.00 26.05 282 GLY A CA 1
ATOM 2172 C C . GLY A 1 282 ? 29.150 -10.084 -24.910 1.00 26.05 282 GLY A C 1
ATOM 2173 O O . GLY A 1 282 ? 28.591 -11.083 -24.463 1.00 26.05 282 GLY A O 1
ATOM 2174 N N . ARG A 1 283 ? 29.485 -9.980 -26.201 1.00 25.41 283 ARG A N 1
ATOM 2175 C CA . ARG A 1 283 ? 29.461 -11.127 -27.123 1.00 25.41 283 ARG A CA 1
ATOM 2176 C C . ARG A 1 283 ? 30.590 -12.100 -26.754 1.00 25.41 283 ARG A C 1
ATOM 2178 O O . ARG A 1 283 ? 31.708 -11.628 -26.542 1.00 25.41 283 ARG A O 1
ATOM 2185 N N . PRO A 1 284 ? 30.378 -13.425 -26.790 1.00 28.48 284 PRO A N 1
ATOM 2186 C CA . PRO A 1 284 ? 31.489 -14.362 -26.779 1.00 28.48 284 PRO A CA 1
ATOM 2187 C C . PRO A 1 284 ? 32.155 -14.320 -28.162 1.00 28.48 284 PRO A C 1
ATOM 2189 O O . PRO A 1 284 ? 31.496 -14.521 -29.183 1.00 28.48 284 PRO A O 1
ATOM 2192 N N . ARG A 1 285 ? 33.457 -14.030 -28.227 1.00 29.12 285 ARG A N 1
ATOM 2193 C CA . ARG A 1 285 ? 34.267 -14.319 -29.419 1.00 29.12 285 ARG A CA 1
ATOM 2194 C C . ARG A 1 285 ? 35.395 -15.258 -29.038 1.00 29.12 285 ARG A C 1
ATOM 2196 O O . ARG A 1 285 ? 36.118 -15.017 -28.077 1.00 29.12 285 ARG A O 1
ATOM 2203 N N . GLY A 1 286 ? 35.461 -16.341 -29.803 1.00 26.23 286 GLY A N 1
ATOM 2204 C CA . GLY A 1 286 ? 36.417 -17.418 -29.667 1.00 26.23 286 GLY A CA 1
ATOM 2205 C C . GLY A 1 286 ? 37.857 -17.038 -30.006 1.00 26.23 286 GLY A C 1
ATOM 2206 O O . GLY A 1 286 ? 38.161 -15.996 -30.581 1.00 26.23 286 GLY A O 1
ATOM 2207 N N . VAL A 1 287 ? 38.696 -17.975 -29.590 1.00 25.59 287 VAL A N 1
ATOM 2208 C CA . VAL A 1 287 ? 40.128 -18.191 -29.787 1.00 25.59 287 VAL A CA 1
ATOM 2209 C C . VAL A 1 287 ? 40.676 -17.735 -31.147 1.00 25.59 287 VAL A C 1
ATOM 2211 O O . VAL A 1 287 ? 40.227 -18.231 -32.170 1.00 25.59 287 VAL A O 1
ATOM 2214 N N . THR A 1 288 ? 41.740 -16.919 -31.122 1.00 25.39 288 THR A N 1
ATOM 2215 C CA . THR A 1 288 ? 43.002 -17.131 -31.870 1.00 25.39 288 THR A CA 1
ATOM 2216 C C . THR A 1 288 ? 44.129 -16.327 -31.209 1.00 25.39 288 THR A C 1
ATOM 2218 O O . THR A 1 288 ? 43.956 -15.151 -30.893 1.00 25.39 288 THR A O 1
ATOM 2221 N N . ALA A 1 289 ? 45.276 -16.970 -30.994 1.00 26.22 289 ALA A N 1
ATOM 2222 C CA . ALA A 1 289 ? 46.485 -16.417 -30.389 1.00 26.22 289 ALA A CA 1
ATOM 2223 C C . ALA A 1 289 ? 47.375 -15.678 -31.408 1.00 26.22 289 ALA A C 1
ATOM 2225 O O . ALA A 1 289 ? 47.499 -16.144 -32.536 1.00 26.22 289 ALA A O 1
ATOM 2226 N N . ASN A 1 290 ? 48.049 -14.593 -30.996 1.00 26.56 290 ASN A N 1
ATOM 2227 C CA . ASN A 1 290 ? 49.524 -14.476 -30.978 1.00 26.56 290 ASN A CA 1
ATOM 2228 C C . ASN A 1 290 ? 49.961 -13.160 -30.274 1.00 26.56 290 ASN A C 1
ATOM 2230 O O . ASN A 1 290 ? 49.236 -12.168 -30.358 1.00 26.56 290 ASN A O 1
ATOM 2234 N N . PRO A 1 291 ? 51.121 -13.122 -29.585 1.00 38.09 291 PRO A N 1
ATOM 2235 C CA . PRO A 1 291 ? 51.554 -12.050 -28.696 1.00 38.09 291 PRO A CA 1
ATOM 2236 C C . PRO A 1 291 ? 52.508 -11.076 -29.398 1.00 38.09 291 PRO A C 1
ATOM 2238 O O . PRO A 1 291 ? 53.183 -11.458 -30.352 1.00 38.09 291 PRO A O 1
ATOM 2241 N N . LYS A 1 292 ? 52.634 -9.850 -28.872 1.00 25.59 292 LYS A N 1
ATOM 2242 C CA . LYS A 1 292 ? 53.894 -9.080 -28.833 1.00 25.59 292 LYS A CA 1
ATOM 2243 C C . LYS A 1 292 ? 53.705 -7.734 -28.121 1.00 25.59 292 LYS A C 1
ATOM 2245 O O . LYS A 1 292 ? 52.861 -6.949 -28.526 1.00 25.59 292 LYS A O 1
ATOM 2250 N N . CYS A 1 293 ? 54.579 -7.510 -27.131 1.00 24.95 293 CYS A N 1
ATOM 2251 C CA . CYS A 1 293 ? 55.125 -6.222 -26.667 1.00 24.95 293 CYS A CA 1
ATOM 2252 C C . CYS A 1 293 ? 54.135 -5.220 -26.032 1.00 24.95 293 CYS A C 1
ATOM 2254 O O . CYS A 1 293 ? 53.169 -4.814 -26.649 1.00 24.95 293 CYS A O 1
ATOM 2256 N N . GLY A 1 294 ? 54.307 -4.682 -24.827 1.00 25.83 294 GLY A N 1
ATOM 2257 C CA . GLY A 1 294 ? 55.339 -4.753 -23.797 1.00 25.83 294 GLY A CA 1
ATOM 2258 C C . GLY A 1 294 ? 54.916 -3.773 -22.686 1.00 25.83 294 GLY A C 1
ATOM 2259 O O . GLY A 1 294 ? 54.399 -2.699 -22.980 1.00 25.83 294 GLY A O 1
ATOM 2260 N N . ARG A 1 295 ? 55.072 -4.155 -21.414 1.00 25.58 295 ARG A N 1
ATOM 2261 C CA . ARG A 1 295 ? 55.070 -3.216 -20.271 1.00 25.58 295 ARG A CA 1
ATOM 2262 C C . ARG A 1 295 ? 56.494 -2.665 -20.102 1.00 25.58 295 ARG A C 1
ATOM 2264 O O . ARG A 1 295 ? 57.433 -3.381 -20.450 1.00 25.58 295 ARG A O 1
ATOM 2271 N N . PRO A 1 296 ? 56.673 -1.434 -19.595 1.00 33.84 296 PRO A N 1
ATOM 2272 C CA . PRO A 1 296 ? 56.761 -1.174 -18.142 1.00 33.84 296 PRO A CA 1
ATOM 2273 C C . PRO A 1 296 ? 56.029 0.146 -17.771 1.00 33.84 296 PRO A C 1
ATOM 2275 O O . PRO A 1 296 ? 55.560 0.836 -18.663 1.00 33.84 296 PRO A O 1
ATOM 2278 N N . SER A 1 297 ? 55.787 0.596 -16.538 1.00 26.08 297 SER A N 1
ATOM 2279 C CA . SER A 1 297 ? 56.336 0.372 -15.196 1.00 26.08 297 SER A CA 1
ATOM 2280 C C . SER A 1 297 ? 55.311 0.874 -14.152 1.00 26.08 297 SER A C 1
ATOM 2282 O O . SER A 1 297 ? 54.508 1.765 -14.420 1.00 26.08 297 SER A O 1
ATOM 2284 N N . LEU A 1 298 ? 55.346 0.297 -12.948 1.00 27.23 298 LEU A N 1
ATOM 2285 C CA . LEU A 1 298 ? 54.658 0.752 -11.730 1.00 27.23 298 LEU A CA 1
ATOM 2286 C C . LEU A 1 298 ? 55.653 1.524 -10.856 1.00 27.23 298 LEU A C 1
ATOM 2288 O O . LEU A 1 298 ? 56.769 1.033 -10.705 1.00 27.23 298 LEU A O 1
ATOM 2292 N N . THR A 1 299 ? 55.248 2.643 -10.234 1.00 27.47 299 THR A N 1
ATOM 2293 C CA . THR A 1 299 ? 55.547 3.039 -8.825 1.00 27.47 299 THR A CA 1
ATOM 2294 C C . THR A 1 299 ? 54.922 4.411 -8.469 1.00 27.47 299 THR A C 1
ATOM 2296 O O . THR A 1 299 ? 54.456 5.099 -9.375 1.00 27.47 299 THR A O 1
ATOM 2299 N N . PRO A 1 300 ? 54.753 4.773 -7.173 1.00 38.41 300 PRO A N 1
ATOM 2300 C CA . PRO A 1 300 ? 53.457 5.215 -6.655 1.00 38.41 300 PRO A CA 1
ATOM 2301 C C . PRO A 1 300 ? 53.428 6.648 -6.091 1.00 38.41 300 PRO A C 1
ATOM 2303 O O . PRO A 1 300 ? 54.430 7.183 -5.626 1.00 38.41 300 PRO A O 1
ATOM 2306 N N . GLY A 1 301 ? 52.215 7.196 -5.979 1.00 23.67 301 GLY A N 1
ATOM 2307 C CA . GLY A 1 301 ? 51.871 8.135 -4.911 1.00 23.67 301 GLY A CA 1
ATOM 2308 C C . GLY A 1 301 ? 51.305 9.491 -5.338 1.00 23.67 301 GLY A C 1
ATOM 2309 O O . GLY A 1 301 ? 51.761 10.112 -6.289 1.00 23.67 301 GLY A O 1
ATOM 2310 N N . ARG A 1 302 ? 50.391 9.960 -4.475 1.00 26.77 302 ARG A N 1
ATOM 2311 C CA . ARG A 1 302 ? 49.867 11.328 -4.289 1.00 26.77 302 ARG A CA 1
ATOM 2312 C C . ARG A 1 302 ? 48.632 11.726 -5.109 1.00 26.77 302 ARG A C 1
ATOM 2314 O O . ARG A 1 302 ? 48.722 12.152 -6.247 1.00 26.77 302 ARG A O 1
ATOM 2321 N N . GLY A 1 303 ? 47.498 11.702 -4.401 1.00 24.56 303 GLY A N 1
ATOM 2322 C CA . GLY A 1 303 ? 46.603 12.856 -4.272 1.00 24.56 303 GLY A CA 1
ATOM 2323 C C . GLY A 1 303 ? 45.648 13.137 -5.429 1.00 24.56 303 GLY A C 1
ATOM 2324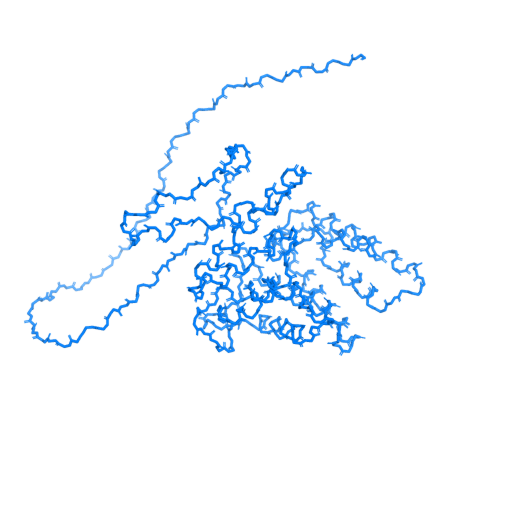 O O . GLY A 1 303 ? 46.037 13.686 -6.452 1.00 24.56 303 GLY A O 1
ATOM 2325 N N . CYS A 1 304 ? 44.358 12.878 -5.201 1.00 24.17 304 CYS A N 1
ATOM 2326 C CA . CYS A 1 304 ? 43.279 13.553 -5.917 1.00 24.17 304 CYS A CA 1
ATOM 2327 C C . CYS A 1 304 ? 43.452 15.079 -5.839 1.00 24.17 304 CYS A C 1
ATOM 2329 O O . CYS A 1 304 ? 43.571 15.600 -4.727 1.00 24.17 304 CYS A O 1
ATOM 2331 N N . PRO A 1 305 ? 43.327 15.822 -6.949 1.00 26.73 305 PRO A N 1
ATOM 2332 C CA . PRO A 1 305 ? 42.855 17.187 -6.889 1.00 26.73 305 PRO A CA 1
ATOM 2333 C C . PRO A 1 305 ? 41.339 17.198 -7.094 1.00 26.73 305 PRO A C 1
ATOM 2335 O O . PRO A 1 305 ? 40.811 16.756 -8.116 1.00 26.73 305 PRO A O 1
ATOM 2338 N N . ALA A 1 306 ? 40.645 17.717 -6.085 1.00 27.30 306 ALA A N 1
ATOM 2339 C CA . ALA A 1 306 ? 39.281 18.195 -6.199 1.00 27.30 306 ALA A CA 1
ATOM 2340 C C . ALA A 1 306 ? 39.188 19.222 -7.340 1.00 27.30 306 ALA A C 1
ATOM 2342 O O . ALA A 1 306 ? 39.970 20.171 -7.387 1.00 27.30 306 ALA A O 1
ATOM 2343 N N . VAL A 1 307 ? 38.221 19.056 -8.243 1.00 25.30 307 VAL A N 1
ATOM 2344 C CA . VAL A 1 307 ? 37.856 20.108 -9.196 1.00 25.30 307 VAL A CA 1
ATOM 2345 C C . VAL A 1 307 ? 36.674 20.871 -8.617 1.00 25.30 307 VAL A C 1
ATOM 2347 O O . VAL A 1 307 ? 35.560 20.361 -8.510 1.00 25.30 307 VAL A O 1
ATOM 2350 N N . CYS A 1 308 ? 36.970 22.104 -8.215 1.00 23.58 308 CYS A N 1
ATOM 2351 C CA . CYS A 1 308 ? 36.034 23.129 -7.791 1.00 23.58 308 CYS A CA 1
ATOM 2352 C C . CYS A 1 308 ? 34.964 23.395 -8.862 1.00 23.58 308 CYS A C 1
ATOM 2354 O O . CYS A 1 308 ? 35.282 23.627 -10.030 1.00 23.58 308 CYS A O 1
ATOM 2356 N N . TYR A 1 309 ? 33.699 23.456 -8.443 1.00 25.73 309 TYR A N 1
ATOM 2357 C CA . TYR A 1 309 ? 32.624 24.047 -9.236 1.00 25.73 309 TYR A CA 1
ATOM 2358 C C . TYR A 1 309 ? 32.895 25.546 -9.428 1.00 25.73 309 TYR A C 1
ATOM 2360 O O . TYR A 1 309 ? 32.934 26.311 -8.465 1.00 25.73 309 TYR A O 1
ATOM 2368 N N . ARG A 1 310 ? 33.064 25.975 -10.683 1.00 24.03 310 ARG A N 1
ATOM 2369 C CA . ARG A 1 310 ? 33.021 27.388 -11.075 1.00 24.03 310 ARG A CA 1
ATOM 2370 C C . ARG A 1 310 ? 31.553 27.771 -11.269 1.00 24.03 310 ARG A C 1
ATOM 2372 O O . ARG A 1 310 ? 30.854 27.167 -12.078 1.00 24.03 310 ARG A O 1
ATOM 2379 N N . THR A 1 311 ? 31.085 28.749 -10.506 1.00 27.91 311 THR A N 1
ATOM 2380 C CA . THR A 1 311 ? 29.759 29.360 -10.627 1.00 27.91 311 THR A CA 1
ATOM 2381 C C . THR A 1 311 ? 29.625 30.090 -11.968 1.00 27.91 311 THR A C 1
ATOM 2383 O O . THR A 1 311 ? 30.457 30.928 -12.313 1.00 27.91 311 THR A O 1
ATOM 2386 N N . LEU A 1 312 ? 28.575 29.779 -12.734 1.00 29.31 312 LEU A N 1
ATOM 2387 C CA . LEU A 1 312 ? 28.144 30.579 -13.887 1.00 29.31 312 LEU A CA 1
ATOM 2388 C C . LEU A 1 312 ? 27.194 31.702 -13.413 1.00 29.31 312 LEU A C 1
ATOM 2390 O O . LEU A 1 312 ? 26.443 31.490 -12.456 1.00 29.31 312 LEU A O 1
ATOM 2394 N N . PRO A 1 313 ? 27.224 32.896 -14.036 1.00 29.78 313 PRO A N 1
ATOM 2395 C CA . PRO A 1 313 ? 26.462 34.057 -13.581 1.00 29.78 313 PRO A CA 1
ATOM 2396 C C . PRO A 1 313 ? 24.950 33.901 -13.810 1.00 29.78 313 PRO A C 1
ATOM 2398 O O . PRO A 1 313 ? 24.505 33.321 -14.800 1.00 29.78 313 PRO A O 1
ATOM 2401 N N . ARG A 1 314 ? 24.156 34.449 -12.878 1.00 31.44 314 ARG A N 1
ATOM 2402 C CA . ARG A 1 314 ? 22.688 34.511 -12.956 1.00 31.44 314 ARG A CA 1
ATOM 2403 C C . ARG A 1 314 ? 22.245 35.394 -14.127 1.00 31.44 314 ARG A C 1
ATOM 2405 O O . ARG A 1 314 ? 22.724 36.516 -14.267 1.00 31.44 314 ARG A O 1
ATOM 2412 N N . LEU A 1 315 ? 21.283 34.906 -14.909 1.00 33.09 315 LEU A N 1
ATOM 2413 C CA . LEU A 1 315 ? 20.516 35.718 -15.858 1.00 33.09 315 LEU A CA 1
ATOM 2414 C C . LEU A 1 315 ? 19.598 36.700 -15.094 1.00 33.09 315 LEU A C 1
ATOM 2416 O O . LEU A 1 315 ? 19.116 36.347 -14.014 1.00 33.09 315 LEU A O 1
ATOM 2420 N N . PRO A 1 316 ? 19.357 37.919 -15.616 1.00 36.03 316 PRO A N 1
ATOM 2421 C CA . PRO A 1 316 ? 18.525 38.918 -14.949 1.00 36.03 316 PRO A CA 1
ATOM 2422 C C . PRO A 1 316 ? 17.036 38.537 -14.963 1.00 36.03 316 PRO A C 1
ATOM 2424 O O . PRO A 1 316 ? 16.538 37.936 -15.915 1.00 36.03 316 PRO A O 1
ATOM 2427 N N . ASN A 1 317 ? 16.327 38.913 -13.895 1.00 36.06 317 ASN A N 1
ATOM 2428 C CA . ASN A 1 317 ? 14.887 38.698 -13.744 1.00 36.06 317 ASN A CA 1
ATOM 2429 C C . ASN A 1 317 ? 14.077 39.544 -14.751 1.00 36.06 317 ASN A C 1
ATOM 2431 O O . ASN A 1 317 ? 14.445 40.694 -15.002 1.00 36.06 317 ASN A O 1
ATOM 2435 N N . PRO A 1 318 ? 12.947 39.032 -15.274 1.00 33.62 318 PRO A N 1
ATOM 2436 C CA . PRO A 1 318 ? 12.019 39.827 -16.074 1.00 33.62 318 PRO A CA 1
ATOM 2437 C C . PRO A 1 318 ? 11.264 40.867 -15.214 1.00 33.62 318 PRO A C 1
ATOM 2439 O O . PRO A 1 318 ? 11.091 40.658 -14.009 1.00 33.62 318 PRO A O 1
ATOM 2442 N N . PRO A 1 319 ? 10.815 41.991 -15.809 1.00 35.44 319 PRO A N 1
ATOM 2443 C CA . PRO A 1 319 ? 10.202 43.101 -15.084 1.00 35.44 319 PRO A CA 1
ATOM 2444 C C . PRO A 1 319 ? 8.810 42.771 -14.519 1.00 35.44 319 PRO A C 1
ATOM 2446 O O . PRO A 1 319 ? 8.035 42.011 -15.096 1.00 35.44 319 PRO A O 1
ATOM 2449 N N . ASN A 1 320 ? 8.521 43.391 -13.371 1.00 36.19 320 ASN A N 1
ATOM 2450 C CA . ASN A 1 320 ? 7.309 43.264 -12.563 1.00 36.19 320 ASN A CA 1
ATOM 2451 C C . ASN A 1 320 ? 6.010 43.449 -13.366 1.00 36.19 320 ASN A C 1
ATOM 2453 O O . ASN A 1 320 ? 5.754 44.528 -13.897 1.00 36.19 320 ASN A O 1
ATOM 2457 N N . ALA A 1 321 ? 5.139 42.438 -13.341 1.00 35.12 321 ALA A N 1
ATOM 2458 C CA . ALA A 1 321 ? 3.727 42.606 -13.664 1.00 35.12 321 ALA A CA 1
ATOM 2459 C C . ALA A 1 321 ? 2.993 43.180 -12.439 1.00 35.12 321 ALA A C 1
ATOM 2461 O O . ALA A 1 321 ? 2.922 42.559 -11.377 1.00 35.12 321 ALA A O 1
ATOM 2462 N N . THR A 1 322 ? 2.474 44.393 -12.588 1.00 35.28 322 THR A N 1
ATOM 2463 C CA . THR A 1 322 ? 1.601 45.088 -11.639 1.00 35.28 322 THR A CA 1
ATOM 2464 C C . THR A 1 322 ? 0.282 44.328 -11.444 1.00 35.28 322 THR A C 1
ATOM 2466 O O . THR A 1 322 ? -0.374 43.933 -12.405 1.00 35.28 322 THR A O 1
ATOM 2469 N N . LYS A 1 323 ? -0.122 44.118 -10.183 1.00 35.59 323 LYS A N 1
ATOM 2470 C CA . LYS A 1 323 ? -1.456 43.609 -9.812 1.00 35.59 323 LYS A CA 1
ATOM 2471 C C . LYS A 1 323 ? -2.506 44.725 -9.959 1.00 35.59 323 LYS A C 1
ATOM 2473 O O . LYS A 1 323 ? -2.204 45.848 -9.555 1.00 35.59 323 LYS A O 1
ATOM 2478 N N . PRO A 1 324 ? -3.737 44.447 -10.428 1.00 34.31 324 PRO A N 1
ATOM 2479 C CA . PRO A 1 324 ? -4.838 45.395 -10.313 1.00 34.31 324 PRO A CA 1
ATOM 2480 C C . PRO A 1 324 ? -5.352 45.458 -8.867 1.00 34.31 324 PRO A C 1
ATOM 2482 O O . PRO A 1 324 ? -5.518 44.433 -8.203 1.00 34.31 324 PRO A O 1
ATOM 2485 N N . SER A 1 325 ? -5.598 46.677 -8.395 1.00 33.94 325 SER A N 1
ATOM 2486 C CA . SER A 1 325 ? -6.224 46.999 -7.114 1.00 33.94 325 SER A CA 1
ATOM 2487 C C . SER A 1 325 ? -7.710 46.634 -7.118 1.00 33.94 325 SER A C 1
ATOM 2489 O O . SER A 1 325 ? -8.464 47.134 -7.950 1.00 33.94 325 SER A O 1
ATOM 2491 N N . LEU A 1 326 ? -8.141 45.823 -6.153 1.00 32.50 326 LEU A N 1
ATOM 2492 C CA . LEU A 1 326 ? -9.548 45.684 -5.777 1.00 32.50 326 LEU A CA 1
ATOM 2493 C C . LEU A 1 326 ? -9.852 46.724 -4.694 1.00 32.50 326 LEU A C 1
ATOM 2495 O O . LEU A 1 326 ? -9.435 46.567 -3.548 1.00 32.50 326 LEU A O 1
ATOM 2499 N N . THR A 1 327 ? -10.540 47.800 -5.064 1.00 36.28 327 THR A N 1
ATOM 2500 C CA . THR A 1 327 ? -11.199 48.701 -4.113 1.00 36.28 327 THR A CA 1
ATOM 2501 C C . THR A 1 327 ? -12.586 48.163 -3.797 1.00 36.28 327 THR A C 1
ATOM 2503 O O . THR A 1 327 ? -13.350 47.841 -4.704 1.00 36.28 327 THR A O 1
ATOM 2506 N N . ALA A 1 328 ? -12.885 48.071 -2.504 1.00 36.62 328 ALA A N 1
ATOM 2507 C CA . ALA A 1 328 ? -14.199 47.754 -1.974 1.00 36.62 328 ALA A CA 1
ATOM 2508 C C . ALA A 1 328 ? -15.189 48.903 -2.221 1.00 36.62 328 ALA A C 1
ATOM 2510 O O . ALA A 1 328 ? -14.861 50.068 -1.984 1.00 36.62 328 ALA A O 1
ATOM 2511 N N . SER A 1 329 ? -16.398 48.555 -2.657 1.00 38.66 329 SER A N 1
ATOM 2512 C CA . SER A 1 329 ? -17.670 49.256 -2.435 1.00 38.66 329 SER A CA 1
ATOM 2513 C C . SER A 1 329 ? -18.792 48.248 -2.644 1.00 38.66 329 SER A C 1
ATOM 2515 O O . SER A 1 329 ? -18.703 47.507 -3.648 1.00 38.66 329 SER A O 1
#

Sequence (329 aa):
MCYWGLAYAWGPFLNAARKPKKDLLYARKNAMQAKYLVSNRTGVSVKEFGLVDSMSKRYPEEPTSDIPYETYQEYERTLEDLLDRLDGQDMDVAVLLAEAKINLQCDERGYHFFGPNGNWTELSKQAAVLLHSVLDNSQYGLPHPMAAHLLIHLTEGGNPTSERSGGGAAEGLTAAKLLMESLGLSQATHLQHMPAHTLMRTGRYYQAVKASEAATSSDLEYLNAGSEPYGPGHNLVKPAGSSKSRGSSTLLCAPKTGRLDNRFLGAPKSGQVMDFRQVPHGRPRGVTANPKCGRPSLTPGRGCPAVCYRTLPRLPNPPNATKPSLTAS

Nearest PDB structures (foldseek):
  7ue2-assembly1_A  TM=4.907E-01  e=1.560E-02  synthetic construct
  6af0-assembly1_A  TM=5.927E-01  e=6.469E-02  Thermothelomyces thermophilus ATCC 42464
  5lcw-assembly1_S  TM=3.964E-01  e=8.920E-02  Homo sapiens
  6fi4-assembly1_A-2  TM=4.047E-01  e=3.533E-01  Homo sapiens
  6gkf-assembly3_F  TM=3.006E-01  e=1.534E+00  Homo sapiens

Organism: NCBI:txid582737

pLDDT: mean 72.55, std 28.32, range [23.58, 98.62]

Secondary structure (DSSP, 8-state):
-HHHHHHHHHS--TT-----HHHHHHHHHHHHHHHHHHHT-SS--HHHHHHHHHHHHSS-SS--SSS-HHHHHHHHHHHHHHHHHTTT--HHHHHHHHHHHHHTTEETTEE--B-TTSSBPHHHHHHHHHHHHHHHT-GGG---HHHHHHHHHHHHTS-TT--STTT-GGGHHHHHHHHHHH-TT---HHHHHTHHHHHHHTT-HHHHHHHHHHHHHHHHHHHHTT---S-HHHH---GGGTTTSS-S-------------TTSSPPPPTT------PPP-PPP-------------------PPP-PPPPPPPPPPPPP-PPPP----